Protein AF-A0A9P7Y056-F1 (afdb_monomer)

Mean predicted aligned error: 8.45 Å

Radius of gyration: 24.72 Å; Cα contacts (8 Å, |Δi|>4): 300; chains: 1; bounding box: 52×47×84 Å

Foldseek 3Di:
DDAAEAQAQDPDPDFPDWWDAQVNLVCCVVPPVVLSVLLVVQWDFQQWDWDDDVLDTPDIGGQDQDPPGPRRGITTGTPNSVCVSVQVVVVVVVPDHHHYQKDWQAKDKDKDWDFDFDDDPDPDTDTDTDIDIWMKIKIKGWPDDGPDAPPPDPFPQDDDPGDHDPPTDIDIDIDIGRDDDFPPPPNTSHCVNVVPDDDDDGDPDGDDDDDDDDDDPRDCVPRD

Structure (mmCIF, N/CA/C/O backbone):
data_AF-A0A9P7Y056-F1
#
_entry.id   AF-A0A9P7Y056-F1
#
loop_
_atom_site.group_PDB
_atom_site.id
_atom_site.type_symbol
_atom_site.label_atom_id
_atom_site.label_alt_id
_atom_site.label_comp_id
_atom_site.label_asym_id
_atom_site.label_entity_id
_atom_site.label_seq_id
_atom_site.pdbx_PDB_ins_code
_atom_site.Cartn_x
_atom_site.Cartn_y
_atom_site.Cartn_z
_atom_site.occupancy
_atom_site.B_iso_or_equiv
_atom_site.auth_seq_id
_atom_site.auth_comp_id
_atom_site.auth_asym_id
_atom_site.auth_atom_id
_atom_site.pdbx_PDB_model_num
ATOM 1 N N . MET A 1 1 ? -1.609 3.878 21.683 1.00 74.56 1 MET A N 1
ATOM 2 C CA . MET A 1 1 ? -0.560 3.262 20.836 1.00 74.56 1 MET A CA 1
ATOM 3 C C . MET A 1 1 ? -1.165 2.974 19.470 1.00 74.56 1 MET A C 1
ATOM 5 O O . MET A 1 1 ? -2.278 2.462 19.435 1.00 74.56 1 MET A O 1
ATOM 9 N N . ALA A 1 2 ? -0.498 3.349 18.377 1.00 90.12 2 ALA A N 1
ATOM 10 C CA . ALA A 1 2 ? -0.993 3.100 17.021 1.00 90.12 2 ALA A CA 1
ATOM 11 C C . ALA A 1 2 ? -0.738 1.642 16.604 1.00 90.12 2 ALA A C 1
ATOM 13 O O . ALA A 1 2 ? 0.266 1.055 17.004 1.00 90.12 2 ALA A O 1
ATOM 14 N N . ARG A 1 3 ? -1.641 1.067 15.804 1.00 93.88 3 ARG A N 1
ATOM 15 C CA . ARG A 1 3 ? -1.519 -0.288 15.247 1.00 93.88 3 ARG A CA 1
ATOM 16 C C . ARG A 1 3 ? -1.629 -0.216 13.732 1.00 93.88 3 ARG A C 1
ATOM 18 O O . ARG A 1 3 ? -2.473 0.514 13.220 1.00 93.88 3 ARG A O 1
ATOM 25 N N . ILE A 1 4 ? -0.800 -0.988 13.039 1.00 96.56 4 ILE A N 1
ATOM 26 C CA . ILE A 1 4 ? -0.847 -1.145 11.584 1.00 96.56 4 ILE A CA 1
ATOM 27 C C . ILE A 1 4 ? -1.153 -2.612 11.315 1.00 96.56 4 ILE A C 1
ATOM 29 O O . ILE A 1 4 ? -0.393 -3.475 11.748 1.00 96.56 4 ILE A O 1
ATOM 33 N N . ILE A 1 5 ? -2.256 -2.892 10.626 1.00 96.62 5 ILE A N 1
ATOM 34 C CA . ILE A 1 5 ? -2.638 -4.248 10.219 1.00 96.62 5 ILE A CA 1
ATOM 35 C C . ILE A 1 5 ? -2.477 -4.405 8.710 1.00 96.62 5 ILE A C 1
ATOM 37 O O . ILE A 1 5 ? -2.631 -3.443 7.962 1.00 96.62 5 ILE A O 1
ATOM 41 N N . GLU A 1 6 ? -2.193 -5.623 8.269 1.00 95.62 6 GLU A N 1
ATOM 42 C CA . GLU A 1 6 ? -2.126 -5.981 6.854 1.00 95.62 6 GLU A CA 1
ATOM 43 C C . GLU A 1 6 ? -2.777 -7.349 6.655 1.00 95.62 6 GLU A C 1
ATOM 45 O O . GLU A 1 6 ? -2.537 -8.282 7.426 1.00 95.62 6 GLU A O 1
ATOM 50 N N . ARG A 1 7 ? -3.596 -7.475 5.610 1.00 94.88 7 ARG A N 1
ATOM 51 C CA . ARG A 1 7 ? -4.331 -8.694 5.276 1.00 94.88 7 ARG A CA 1
ATOM 52 C C . ARG A 1 7 ? -3.388 -9.828 4.892 1.00 94.88 7 ARG A C 1
ATOM 54 O O . ARG A 1 7 ? -3.630 -10.972 5.291 1.00 94.88 7 ARG A O 1
ATOM 61 N N . ASP A 1 8 ? -2.355 -9.524 4.112 1.00 93.19 8 ASP A N 1
ATOM 62 C CA . ASP A 1 8 ? -1.427 -10.520 3.581 1.00 93.19 8 ASP A CA 1
ATOM 63 C C . ASP A 1 8 ? -0.339 -10.898 4.601 1.00 93.19 8 ASP A C 1
ATOM 65 O O . ASP A 1 8 ? 0.241 -10.054 5.290 1.00 93.19 8 ASP A O 1
ATOM 69 N N . LEU A 1 9 ? -0.037 -12.201 4.688 1.00 94.69 9 LEU A N 1
ATOM 70 C CA . LEU A 1 9 ? 0.949 -12.749 5.634 1.00 94.69 9 LEU A CA 1
ATOM 71 C C . LEU A 1 9 ? 2.384 -12.302 5.342 1.00 94.69 9 LEU A C 1
ATOM 73 O O . LEU A 1 9 ? 3.210 -12.239 6.250 1.00 94.69 9 LEU A O 1
ATOM 77 N N . THR A 1 10 ? 2.676 -11.981 4.087 1.00 92.06 10 THR A N 1
ATOM 78 C CA . THR A 1 10 ? 3.976 -11.508 3.614 1.00 92.06 10 THR A CA 1
ATOM 79 C C . THR A 1 10 ? 3.765 -10.316 2.686 1.00 92.06 10 THR A C 1
ATOM 81 O O . THR A 1 10 ? 2.677 -10.178 2.123 1.00 92.06 10 THR A O 1
ATOM 84 N N . PRO A 1 11 ? 4.775 -9.451 2.493 1.00 89.50 11 PRO A N 1
ATOM 85 C CA . PRO A 1 11 ? 4.749 -8.488 1.398 1.00 89.50 11 PRO A CA 1
ATOM 86 C C . PRO A 1 11 ? 4.421 -9.174 0.064 1.00 89.50 11 PRO A C 1
ATOM 88 O O . PRO A 1 11 ? 4.825 -10.318 -0.165 1.00 89.50 11 PRO A O 1
ATOM 91 N N . SER A 1 12 ? 3.682 -8.476 -0.799 1.00 83.62 12 SER A N 1
ATOM 92 C CA . SER A 1 12 ? 3.416 -8.946 -2.160 1.00 83.62 12 SER A CA 1
ATOM 93 C C . SER A 1 12 ? 4.739 -9.109 -2.915 1.00 83.62 12 SER A C 1
ATOM 95 O O . SER A 1 12 ? 5.534 -8.166 -2.909 1.00 83.62 12 SER A O 1
ATOM 97 N N . PRO A 1 13 ? 4.979 -10.255 -3.579 1.00 79.38 13 PRO A N 1
ATOM 98 C CA . PRO A 1 13 ? 6.116 -10.396 -4.482 1.00 79.38 13 PRO A CA 1
ATOM 99 C C . PRO A 1 13 ? 5.904 -9.601 -5.778 1.00 79.38 13 PRO A C 1
ATOM 101 O O . PRO A 1 13 ? 6.874 -9.218 -6.420 1.00 79.38 13 PRO A O 1
ATOM 104 N N . ASP A 1 14 ? 4.649 -9.325 -6.141 1.00 78.19 14 ASP A N 1
ATOM 105 C CA . ASP A 1 14 ? 4.309 -8.614 -7.367 1.00 78.19 14 ASP A CA 1
ATOM 106 C C . ASP A 1 14 ? 4.508 -7.106 -7.181 1.00 78.19 14 ASP A C 1
ATOM 108 O O . ASP A 1 14 ? 3.898 -6.495 -6.292 1.00 78.19 14 ASP A O 1
ATOM 112 N N . SER A 1 15 ? 5.322 -6.503 -8.049 1.00 73.88 15 SER A N 1
ATOM 113 C CA . SER A 1 15 ? 5.549 -5.060 -8.090 1.00 73.88 15 SER A CA 1
ATOM 114 C C . SER A 1 15 ? 4.515 -4.380 -8.988 1.00 73.88 15 SER A C 1
ATOM 116 O O . SER A 1 15 ? 4.432 -4.638 -10.188 1.00 73.88 15 SER A O 1
ATOM 118 N N . ARG A 1 16 ? 3.697 -3.494 -8.410 1.00 82.62 16 ARG A N 1
ATOM 119 C CA . ARG A 1 16 ? 2.712 -2.673 -9.146 1.00 82.62 16 ARG A CA 1
ATOM 120 C C . ARG A 1 16 ? 3.116 -1.202 -9.225 1.00 82.62 16 ARG A C 1
ATOM 122 O O . ARG A 1 16 ? 2.424 -0.406 -9.855 1.00 82.62 16 ARG A O 1
ATOM 129 N N . ALA A 1 17 ? 4.219 -0.845 -8.578 1.00 85.62 17 ALA A N 1
ATOM 130 C CA . ALA A 1 17 ? 4.783 0.492 -8.553 1.00 85.62 17 ALA A CA 1
ATOM 131 C C . ALA A 1 17 ? 6.310 0.396 -8.594 1.00 85.62 17 ALA A C 1
ATOM 133 O O . ALA A 1 17 ? 6.900 -0.453 -7.933 1.00 85.62 17 ALA A O 1
ATOM 134 N N . VAL A 1 18 ? 6.945 1.277 -9.363 1.00 90.94 18 VAL A N 1
ATOM 135 C CA . VAL A 1 18 ? 8.409 1.277 -9.517 1.00 90.94 18 VAL A CA 1
ATOM 136 C C . VAL A 1 18 ? 9.013 2.682 -9.506 1.00 90.94 18 VAL A C 1
ATOM 138 O O . VAL A 1 18 ? 10.223 2.824 -9.462 1.00 90.94 18 VAL A O 1
ATOM 141 N N . SER A 1 19 ? 8.207 3.745 -9.559 1.00 92.38 19 SER A N 1
ATOM 142 C CA . SER A 1 19 ? 8.704 5.115 -9.721 1.00 92.38 19 SER A CA 1
ATOM 143 C C . SER A 1 19 ? 8.471 5.978 -8.482 1.00 92.38 19 SER A C 1
ATOM 145 O O . SER A 1 19 ? 7.344 6.102 -8.001 1.00 92.38 19 SER A O 1
ATOM 147 N N . LEU A 1 20 ? 9.520 6.663 -8.036 1.00 94.25 20 LEU A N 1
ATOM 148 C CA . LEU A 1 20 ? 9.511 7.688 -6.998 1.00 94.25 20 LEU A CA 1
ATOM 149 C C . LEU A 1 20 ? 9.659 9.064 -7.651 1.00 94.25 20 LEU A C 1
ATOM 151 O O . LEU A 1 20 ? 10.669 9.379 -8.283 1.00 94.25 20 LEU A O 1
ATOM 155 N N . HIS A 1 21 ? 8.631 9.896 -7.507 1.00 93.38 21 HIS A N 1
ATOM 156 C CA . HIS A 1 21 ? 8.606 11.232 -8.095 1.00 93.38 21 HIS A CA 1
ATOM 157 C C . HIS A 1 21 ? 9.215 12.283 -7.167 1.00 93.38 21 HIS A C 1
ATOM 159 O O . HIS A 1 21 ? 9.266 12.109 -5.950 1.00 93.38 21 HIS A O 1
ATOM 165 N N . ALA A 1 22 ? 9.610 13.412 -7.766 1.00 93.75 22 ALA A N 1
ATOM 166 C CA . ALA A 1 22 ? 10.296 14.516 -7.103 1.00 93.75 22 ALA A CA 1
ATOM 167 C C . ALA A 1 22 ? 9.697 14.881 -5.741 1.00 93.75 22 ALA A C 1
ATOM 169 O O . ALA A 1 22 ? 10.408 14.910 -4.743 1.00 93.75 22 ALA A O 1
ATOM 170 N N . ARG A 1 23 ? 8.371 15.065 -5.672 1.00 94.62 23 ARG A N 1
ATOM 171 C CA . ARG A 1 23 ? 7.713 15.492 -4.434 1.00 94.62 23 ARG A CA 1
ATOM 172 C C . ARG A 1 23 ? 7.828 14.474 -3.297 1.00 94.62 23 ARG A C 1
ATOM 174 O O . ARG A 1 23 ? 7.965 14.870 -2.145 1.00 94.62 23 ARG A O 1
ATOM 181 N N . THR A 1 24 ? 7.800 13.180 -3.605 1.00 94.69 24 THR A N 1
ATOM 182 C CA . THR A 1 24 ? 8.018 12.120 -2.609 1.00 94.69 24 THR A CA 1
ATOM 183 C C . THR A 1 24 ? 9.440 12.186 -2.056 1.00 94.69 24 THR A C 1
ATOM 185 O O . THR A 1 24 ? 9.630 12.127 -0.845 1.00 94.69 24 THR A O 1
ATOM 188 N N . LEU A 1 25 ? 10.431 12.375 -2.931 1.00 94.88 25 LEU A N 1
ATOM 189 C CA . LEU A 1 25 ? 11.842 12.461 -2.547 1.00 94.88 25 LEU A CA 1
ATOM 190 C C . LEU A 1 25 ? 12.146 13.726 -1.731 1.00 94.88 25 LEU A C 1
ATOM 192 O O . LEU A 1 25 ? 12.891 13.660 -0.757 1.00 94.88 25 LEU A O 1
ATOM 196 N N . GLU A 1 26 ? 11.513 14.852 -2.069 1.00 94.88 26 GLU A N 1
ATOM 197 C CA . GLU A 1 26 ? 11.559 16.080 -1.266 1.00 94.88 26 GLU A CA 1
ATOM 198 C C . GLU A 1 26 ? 11.017 15.845 0.140 1.00 94.88 26 GLU A C 1
ATOM 200 O O . GLU A 1 26 ? 11.656 16.243 1.110 1.00 94.88 26 GLU A O 1
ATOM 205 N N . ILE A 1 27 ? 9.861 15.181 0.259 1.00 95.31 27 ILE A N 1
ATOM 206 C CA . ILE A 1 27 ? 9.267 14.861 1.559 1.00 95.31 27 ILE A CA 1
ATOM 207 C C . ILE A 1 27 ? 10.222 13.983 2.363 1.00 95.31 27 ILE A C 1
ATOM 209 O O . ILE A 1 27 ? 10.534 14.351 3.487 1.00 95.31 27 ILE A O 1
ATOM 213 N N . PHE A 1 28 ? 10.753 12.898 1.789 1.00 95.19 28 PHE A N 1
ATOM 214 C CA . PHE A 1 28 ? 11.715 12.042 2.492 1.00 95.19 28 PHE A CA 1
ATOM 215 C C . PHE A 1 28 ? 12.937 12.824 2.964 1.00 95.19 28 PHE A C 1
ATOM 217 O O . PHE A 1 28 ? 13.283 12.749 4.138 1.00 95.19 28 PHE A O 1
ATOM 224 N N . LYS A 1 29 ? 13.544 13.638 2.094 1.00 95.25 29 LYS A N 1
ATOM 225 C CA . LYS A 1 29 ? 14.709 14.452 2.459 1.00 95.25 29 LYS A CA 1
ATOM 226 C C . LYS A 1 29 ? 14.403 15.449 3.581 1.00 95.25 29 LYS A C 1
ATOM 228 O O . LYS A 1 29 ? 15.276 15.715 4.404 1.00 95.25 29 LYS A O 1
ATOM 233 N N . LEU A 1 30 ? 13.190 16.004 3.611 1.00 95.19 30 LEU A N 1
ATOM 234 C CA . LEU A 1 30 ? 12.757 16.960 4.632 1.00 95.19 30 LEU A CA 1
ATOM 235 C C . LEU A 1 30 ? 12.402 16.295 5.966 1.00 95.19 30 LEU A C 1
ATOM 237 O O . LEU A 1 30 ? 12.677 16.875 7.013 1.00 95.19 30 LEU A O 1
ATOM 241 N N . THR A 1 31 ? 11.764 15.124 5.943 1.00 93.75 31 THR A N 1
ATOM 242 C CA . THR A 1 31 ? 11.233 14.485 7.156 1.00 93.75 31 THR A CA 1
ATOM 243 C C . THR A 1 31 ? 12.216 13.524 7.806 1.00 93.75 31 THR A C 1
ATOM 245 O O . THR A 1 31 ? 12.207 13.397 9.026 1.00 93.75 31 THR A O 1
ATOM 248 N N . ASP A 1 32 ? 13.040 12.837 7.013 1.00 94.12 32 ASP A N 1
ATOM 249 C CA . ASP A 1 32 ? 13.966 11.818 7.501 1.00 94.12 32 ASP A CA 1
ATOM 250 C C . ASP A 1 32 ? 15.187 11.675 6.564 1.00 94.12 32 ASP A C 1
ATOM 252 O O . ASP A 1 32 ? 15.147 10.951 5.562 1.00 94.12 32 ASP A O 1
ATOM 256 N N . PRO A 1 33 ? 16.312 12.344 6.890 1.00 93.12 33 PRO A N 1
ATOM 257 C CA . PRO A 1 33 ? 17.533 12.267 6.094 1.00 93.12 33 PRO A CA 1
ATOM 258 C C . PRO A 1 33 ? 18.128 10.856 5.973 1.00 93.12 33 PRO A C 1
ATOM 260 O O . PRO A 1 33 ? 18.792 10.570 4.977 1.00 93.12 33 PRO A O 1
ATOM 263 N N . GLN A 1 34 ? 17.913 9.972 6.955 1.00 92.00 34 GLN A N 1
ATOM 264 C CA . GLN A 1 34 ? 18.452 8.608 6.917 1.00 92.00 34 GLN A CA 1
ATOM 265 C C . GLN A 1 34 ? 17.626 7.732 5.979 1.00 92.00 34 GLN A C 1
ATOM 267 O O . GLN A 1 34 ? 18.190 7.047 5.123 1.00 92.00 34 GLN A O 1
ATOM 272 N N . LEU A 1 35 ? 16.296 7.819 6.080 1.00 94.56 35 LEU A N 1
ATOM 273 C CA . LEU A 1 35 ? 15.377 7.195 5.130 1.00 94.56 35 LEU A CA 1
ATOM 274 C C . LEU A 1 35 ? 15.684 7.653 3.701 1.00 94.56 35 LEU A C 1
ATOM 276 O O . LEU A 1 35 ? 15.797 6.834 2.790 1.00 94.56 35 LEU A O 1
ATOM 280 N N . TYR A 1 36 ? 15.879 8.958 3.512 1.00 96.00 36 TYR A N 1
ATOM 281 C CA . TYR A 1 36 ? 16.245 9.529 2.222 1.00 96.00 36 TYR A CA 1
ATOM 282 C C . TYR A 1 36 ? 17.533 8.921 1.644 1.00 96.00 36 TYR A C 1
ATOM 284 O O . TYR A 1 36 ? 17.536 8.507 0.483 1.00 96.00 36 TYR A O 1
ATOM 292 N N . GLU A 1 37 ? 18.615 8.828 2.424 1.00 95.75 37 GLU A N 1
ATOM 293 C CA . GLU A 1 37 ? 19.877 8.253 1.934 1.00 95.75 37 GLU A CA 1
ATOM 294 C C . GLU A 1 37 ? 19.749 6.761 1.590 1.00 95.75 37 GLU A C 1
ATOM 296 O O . GLU A 1 37 ? 20.367 6.305 0.623 1.00 95.75 37 GLU A O 1
ATOM 301 N N . ARG A 1 38 ? 18.892 6.005 2.294 1.00 95.44 38 ARG A N 1
ATOM 302 C CA . ARG A 1 38 ? 18.560 4.625 1.902 1.00 95.44 38 ARG A CA 1
ATOM 303 C C . ARG A 1 38 ? 17.887 4.574 0.537 1.00 95.44 38 ARG A C 1
ATOM 305 O O . ARG A 1 38 ? 18.376 3.890 -0.357 1.00 95.44 38 ARG A O 1
ATOM 312 N N . PHE A 1 39 ? 16.820 5.351 0.342 1.00 96.25 39 PHE A N 1
ATOM 313 C CA . PHE A 1 39 ? 16.134 5.424 -0.950 1.00 96.25 39 PHE A CA 1
ATOM 314 C C . PHE A 1 39 ? 17.075 5.871 -2.072 1.00 96.25 39 PHE A C 1
ATOM 316 O O . PHE A 1 39 ? 17.029 5.309 -3.161 1.00 96.25 39 PHE A O 1
ATOM 323 N N . LYS A 1 40 ? 17.965 6.829 -1.809 1.00 95.38 40 LYS A N 1
ATOM 324 C CA . LYS A 1 40 ? 18.972 7.292 -2.771 1.00 95.38 40 LYS A CA 1
ATOM 325 C C . LYS A 1 40 ? 19.983 6.219 -3.157 1.00 95.38 40 LYS A C 1
ATOM 327 O O . LYS A 1 40 ? 20.402 6.183 -4.307 1.00 95.38 40 LYS A O 1
ATOM 332 N N . THR A 1 41 ? 20.375 5.377 -2.208 1.00 96.06 41 THR A N 1
ATOM 333 C CA . THR A 1 41 ? 21.350 4.303 -2.433 1.00 96.06 41 THR A CA 1
ATOM 334 C C . THR A 1 41 ? 20.728 3.112 -3.156 1.00 96.06 41 THR A C 1
ATOM 336 O O . THR A 1 41 ? 21.375 2.508 -4.005 1.00 96.06 41 THR A O 1
ATOM 339 N N . GLU A 1 42 ? 19.484 2.766 -2.818 1.00 95.75 42 GLU A N 1
ATOM 340 C CA . GLU A 1 42 ? 18.808 1.577 -3.350 1.00 95.75 42 GLU A CA 1
ATOM 341 C C . GLU A 1 42 ? 18.087 1.843 -4.685 1.00 95.75 42 GLU A C 1
ATOM 343 O O . GLU A 1 42 ? 17.813 0.904 -5.431 1.00 95.75 42 GLU A O 1
ATOM 348 N N . SER A 1 43 ? 17.789 3.106 -5.014 1.00 96.44 43 SER A N 1
ATOM 349 C CA . SER A 1 43 ? 17.135 3.463 -6.279 1.00 96.44 43 SER A CA 1
ATOM 350 C C . SER A 1 43 ? 18.118 3.613 -7.440 1.00 96.44 43 SER A C 1
ATOM 352 O O . SER A 1 43 ? 19.285 3.960 -7.268 1.00 96.44 43 SER A O 1
ATOM 354 N N . TRP A 1 44 ? 17.606 3.458 -8.656 1.00 93.38 44 TRP A N 1
ATOM 355 C CA . TRP A 1 44 ? 18.319 3.717 -9.906 1.00 93.38 44 TRP A CA 1
ATOM 356 C C . TRP A 1 44 ? 17.562 4.733 -10.770 1.00 93.38 44 TRP A C 1
ATOM 358 O O . TRP A 1 44 ? 16.479 5.191 -10.418 1.00 93.38 44 TRP A O 1
ATOM 368 N N . ILE A 1 45 ? 18.133 5.147 -11.899 1.00 91.06 45 ILE A N 1
ATOM 369 C CA . ILE A 1 45 ? 17.478 6.053 -12.852 1.00 91.06 45 ILE A CA 1
ATOM 370 C C . ILE A 1 45 ? 17.442 5.368 -14.211 1.00 91.06 45 ILE A C 1
ATOM 372 O O . ILE A 1 45 ? 18.475 4.909 -14.688 1.00 91.06 45 ILE A O 1
ATOM 376 N N . SER A 1 46 ? 16.271 5.338 -14.852 1.00 86.62 46 SER A N 1
ATOM 377 C CA . SER A 1 46 ? 16.163 4.851 -16.231 1.00 86.62 46 SER A CA 1
ATOM 378 C C . SER A 1 46 ? 16.695 5.911 -17.201 1.00 86.62 46 SER A C 1
ATOM 380 O O . SER A 1 46 ? 16.123 7.004 -17.253 1.00 86.62 46 SER A O 1
ATOM 382 N N . PRO A 1 47 ? 17.751 5.638 -17.990 1.00 83.75 47 PRO A N 1
ATOM 383 C CA . PRO A 1 47 ? 18.342 6.633 -18.890 1.0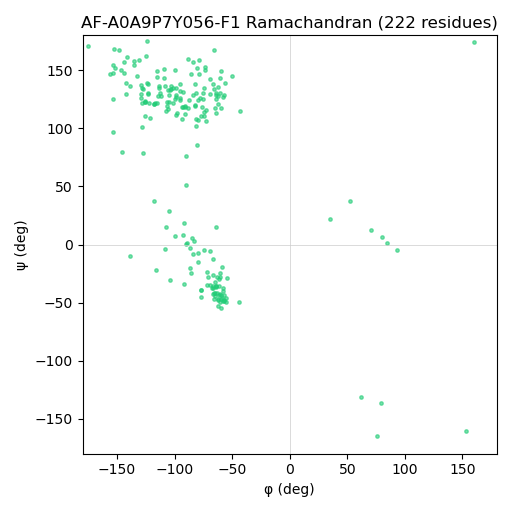0 83.75 47 PRO A CA 1
ATOM 384 C C . PRO A 1 47 ? 17.440 6.950 -20.091 1.00 83.75 47 PRO A C 1
ATOM 386 O O . PRO A 1 47 ? 17.481 8.051 -20.647 1.00 83.75 47 PRO A O 1
ATOM 389 N N . SER A 1 48 ? 16.606 5.993 -20.497 1.00 86.62 48 SER A N 1
ATOM 390 C CA . SER A 1 48 ? 15.619 6.145 -21.563 1.00 86.62 48 SER A CA 1
ATOM 391 C C . SER A 1 48 ? 14.431 5.199 -21.357 1.00 86.62 48 SER A C 1
ATOM 393 O O . SER A 1 48 ? 14.464 4.309 -20.508 1.00 86.62 48 SER A O 1
ATOM 395 N N . MET A 1 49 ? 13.365 5.422 -22.121 1.00 87.06 49 MET A N 1
ATOM 396 C CA . MET A 1 49 ? 12.226 4.527 -22.288 1.00 87.06 49 MET A CA 1
ATOM 397 C C . MET A 1 49 ? 12.008 4.317 -23.785 1.00 87.06 49 MET A C 1
ATOM 399 O O . MET A 1 49 ? 11.823 5.280 -24.530 1.00 87.06 49 MET A O 1
ATOM 403 N N . GLN A 1 50 ? 12.053 3.065 -24.228 1.00 88.06 50 GLN A N 1
ATOM 404 C CA . GLN A 1 50 ? 11.950 2.700 -25.638 1.00 88.06 50 GLN A CA 1
ATOM 405 C C . GLN A 1 50 ? 10.603 2.036 -25.923 1.00 88.06 50 GLN A C 1
ATOM 407 O O . GLN A 1 50 ? 10.151 1.182 -25.165 1.00 88.06 50 GLN A O 1
ATOM 412 N N . PHE A 1 51 ? 9.974 2.418 -27.033 1.00 89.12 51 PHE A N 1
ATOM 413 C CA . PHE A 1 51 ? 8.679 1.900 -27.466 1.00 89.12 51 PHE A CA 1
ATOM 414 C C . PHE A 1 51 ? 8.826 1.180 -28.796 1.00 89.12 51 PHE A C 1
ATOM 416 O O . PHE A 1 51 ? 9.223 1.775 -29.805 1.00 89.12 51 PHE A O 1
ATOM 423 N N . TYR A 1 52 ? 8.448 -0.091 -28.806 1.00 87.50 52 TYR A N 1
ATOM 424 C CA . TYR A 1 52 ? 8.493 -0.948 -29.981 1.00 87.50 52 TYR A CA 1
ATOM 425 C C . TYR A 1 52 ? 7.082 -1.254 -30.484 1.00 87.50 52 TYR A C 1
ATOM 427 O O . TYR A 1 52 ? 6.156 -1.444 -29.697 1.00 87.50 52 TYR A O 1
ATOM 435 N N . TYR A 1 53 ? 6.930 -1.321 -31.806 1.00 88.62 53 TYR A N 1
ATOM 436 C CA . TYR A 1 53 ? 5.751 -1.884 -32.462 1.00 88.62 53 TYR A CA 1
ATOM 437 C C . TYR A 1 53 ? 6.213 -3.040 -33.351 1.00 88.62 53 TYR A C 1
ATOM 439 O O . TYR A 1 53 ? 6.908 -2.830 -34.350 1.00 88.62 53 TYR A O 1
ATOM 447 N N . GLY A 1 54 ? 5.895 -4.272 -32.942 1.00 86.19 54 GLY A N 1
ATOM 448 C CA . GLY A 1 54 ? 6.601 -5.455 -33.439 1.00 86.19 54 GLY A CA 1
ATOM 449 C C . GLY A 1 54 ? 8.084 -5.389 -33.056 1.00 86.19 54 GLY A C 1
ATOM 450 O O . GLY A 1 54 ? 8.411 -5.069 -31.918 1.00 86.19 54 GLY A O 1
ATOM 451 N N . SER A 1 55 ? 8.983 -5.626 -34.012 1.00 83.31 55 SER A N 1
ATOM 452 C CA . SER A 1 55 ? 10.441 -5.531 -33.823 1.00 83.31 55 SER A CA 1
ATOM 453 C C . SER A 1 55 ? 11.028 -4.141 -34.113 1.00 83.31 55 SER A C 1
ATOM 455 O O . SER A 1 55 ? 12.238 -3.937 -34.021 1.00 83.31 55 SER A O 1
ATOM 457 N N . LYS A 1 56 ? 10.197 -3.157 -34.485 1.00 85.19 56 LYS A N 1
ATOM 458 C CA . LYS A 1 56 ? 10.658 -1.818 -34.873 1.00 85.19 56 LYS A CA 1
ATOM 459 C C . LYS A 1 56 ? 10.614 -0.852 -33.690 1.00 85.19 56 LYS A C 1
ATOM 461 O O . LYS A 1 56 ? 9.544 -0.632 -33.124 1.00 85.19 56 LYS A O 1
ATOM 466 N N . LEU A 1 57 ? 11.741 -0.201 -33.389 1.00 88.75 57 LEU A N 1
ATOM 467 C CA . LEU A 1 57 ? 11.782 0.948 -32.479 1.00 88.75 57 LEU A CA 1
ATOM 468 C C . LEU A 1 57 ? 10.989 2.110 -33.096 1.00 88.75 57 LEU A C 1
ATOM 470 O O . LEU A 1 57 ? 11.316 2.601 -34.179 1.00 88.75 57 LEU A O 1
ATOM 474 N N . THR A 1 58 ? 9.927 2.528 -32.416 1.00 92.88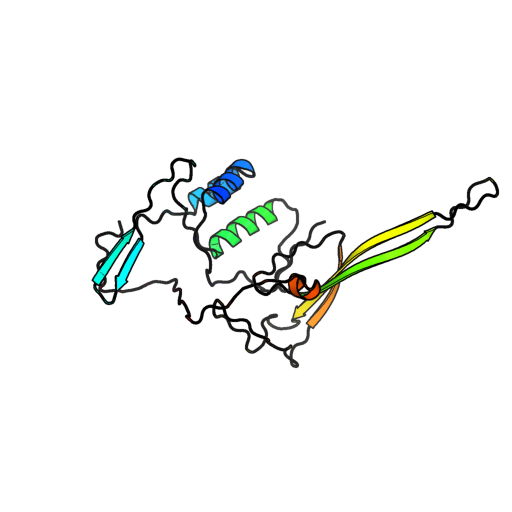 58 THR A N 1
ATOM 475 C CA . THR A 1 58 ? 9.020 3.594 -32.877 1.00 92.88 58 THR A CA 1
ATOM 476 C C . THR A 1 58 ? 9.238 4.914 -32.158 1.00 92.88 58 THR A C 1
ATOM 478 O O . TH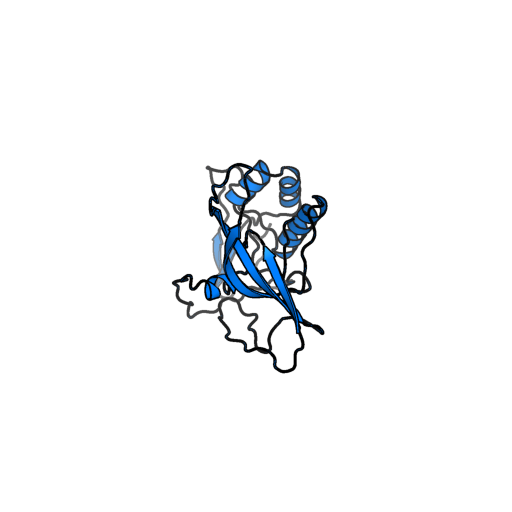R A 1 58 ? 9.056 5.967 -32.765 1.00 92.88 58 THR A O 1
ATOM 481 N N . ALA A 1 59 ? 9.662 4.871 -30.895 1.00 90.94 59 ALA A N 1
ATOM 482 C CA . ALA A 1 59 ? 10.017 6.055 -30.131 1.00 90.94 59 ALA A CA 1
ATOM 483 C C . ALA A 1 59 ? 11.042 5.719 -29.044 1.00 90.94 59 ALA A C 1
ATOM 485 O O . ALA A 1 59 ? 11.012 4.640 -28.456 1.00 90.94 59 ALA A O 1
ATOM 486 N N . GLU A 1 60 ? 11.906 6.683 -28.745 1.00 90.31 60 GLU A N 1
ATOM 487 C CA . GLU A 1 60 ? 12.772 6.681 -27.571 1.00 90.31 60 GLU A CA 1
ATOM 488 C C . GLU A 1 60 ? 12.539 7.989 -26.814 1.00 90.31 60 GLU A C 1
ATOM 490 O O . GLU A 1 60 ? 12.692 9.083 -27.362 1.00 90.31 60 GLU A O 1
ATOM 495 N N . ILE A 1 61 ? 12.148 7.877 -25.549 1.00 88.62 61 ILE A N 1
ATOM 496 C CA . ILE A 1 61 ? 11.948 9.008 -24.652 1.00 88.62 61 ILE A CA 1
ATOM 497 C C . ILE A 1 61 ? 13.101 9.024 -23.659 1.00 88.62 61 ILE A C 1
ATOM 499 O O . ILE A 1 61 ? 13.272 8.092 -22.879 1.00 88.62 61 ILE A O 1
ATOM 503 N N . ARG A 1 62 ? 13.877 10.107 -23.653 1.00 88.00 62 ARG A N 1
ATOM 504 C CA . ARG A 1 62 ? 14.899 10.352 -22.629 1.00 88.00 62 ARG A CA 1
ATOM 505 C C . ARG A 1 62 ? 14.348 11.307 -21.575 1.00 88.00 62 ARG A C 1
ATOM 507 O O . ARG A 1 62 ? 13.843 12.371 -21.961 1.00 88.00 62 ARG A O 1
ATOM 514 N N . PRO A 1 63 ? 14.431 10.978 -20.273 1.00 83.81 63 PRO A N 1
ATOM 515 C CA . PRO A 1 63 ? 13.993 11.887 -19.229 1.00 83.81 63 PRO A CA 1
ATOM 516 C C . PRO A 1 63 ? 14.747 13.211 -19.333 1.00 83.81 63 PRO A C 1
ATOM 518 O O . PRO A 1 63 ? 15.977 13.252 -19.361 1.00 83.81 63 PRO A O 1
ATOM 521 N N . ARG A 1 64 ? 14.006 14.317 -19.391 1.00 84.56 64 ARG A N 1
ATOM 522 C CA . ARG A 1 64 ? 14.587 15.652 -19.246 1.00 84.56 64 ARG A CA 1
ATOM 523 C C . ARG A 1 64 ? 14.502 16.047 -17.787 1.00 84.56 64 ARG A C 1
ATOM 525 O O . ARG A 1 64 ? 13.430 15.957 -17.195 1.00 84.56 64 ARG A O 1
ATOM 532 N N . LYS A 1 65 ? 15.614 16.527 -17.235 1.00 85.25 65 LYS A N 1
ATOM 533 C CA . LYS A 1 65 ? 15.651 17.033 -15.865 1.00 85.25 65 LYS A CA 1
ATOM 534 C C . LYS A 1 65 ? 14.673 18.205 -15.723 1.00 85.25 65 LYS A C 1
ATOM 536 O O . LYS A 1 65 ? 14.850 19.234 -16.380 1.00 85.25 65 LYS A O 1
ATOM 541 N N . ALA A 1 66 ? 13.654 18.051 -14.879 1.00 84.88 66 ALA A N 1
ATOM 542 C CA . ALA A 1 66 ? 12.789 19.158 -14.487 1.00 84.88 66 ALA A CA 1
ATOM 543 C C . ALA A 1 66 ? 13.619 20.246 -13.787 1.00 84.88 66 ALA A C 1
ATOM 545 O O . ALA A 1 66 ? 14.577 19.943 -13.074 1.00 84.88 66 ALA A O 1
ATOM 546 N N . LYS A 1 67 ? 13.279 21.517 -14.020 1.00 89.19 67 LYS A N 1
ATOM 547 C CA . LYS A 1 67 ? 14.045 22.658 -13.491 1.00 89.19 67 LYS A CA 1
ATOM 548 C C . LYS A 1 67 ? 13.633 23.054 -12.075 1.00 89.19 67 LYS A C 1
ATOM 550 O O . LYS A 1 67 ? 14.448 23.614 -11.353 1.00 89.19 67 LYS A O 1
ATOM 555 N N . ASP A 1 68 ? 12.403 22.732 -11.692 1.00 88.88 68 ASP A N 1
ATOM 556 C CA . ASP A 1 68 ? 11.773 23.249 -10.472 1.00 88.88 68 ASP A CA 1
ATOM 557 C C . ASP A 1 68 ? 12.033 22.375 -9.234 1.00 88.88 68 ASP A C 1
ATOM 559 O O . ASP A 1 68 ? 11.540 22.674 -8.152 1.00 88.88 68 ASP A O 1
ATOM 563 N N . SER A 1 69 ? 12.806 21.293 -9.376 1.00 91.06 69 SER A N 1
ATOM 564 C CA . SER A 1 69 ? 13.191 20.408 -8.274 1.00 91.06 69 SER A CA 1
ATOM 565 C C . SER A 1 69 ? 14.612 19.883 -8.464 1.00 91.06 69 SER A C 1
ATOM 567 O O . SER A 1 69 ? 15.062 19.632 -9.587 1.00 91.06 69 SER A O 1
ATOM 569 N N . GLU A 1 70 ? 15.322 19.662 -7.357 1.00 90.25 70 GLU A N 1
ATOM 570 C CA . GLU A 1 70 ? 16.604 18.951 -7.382 1.00 90.25 70 GLU A CA 1
ATOM 571 C C . GLU A 1 70 ? 16.438 17.499 -7.867 1.00 90.25 70 GLU A C 1
ATOM 573 O O . GLU A 1 70 ? 17.327 16.961 -8.534 1.00 90.25 70 GLU A O 1
ATOM 578 N N . PHE A 1 71 ? 15.253 16.916 -7.650 1.00 90.50 71 PHE A N 1
ATOM 579 C CA . PHE A 1 71 ? 14.850 15.580 -8.087 1.00 90.50 71 PHE A CA 1
ATOM 580 C C . PHE A 1 71 ? 14.200 15.615 -9.471 1.00 90.50 71 PHE A C 1
ATOM 582 O O . PHE A 1 71 ? 13.102 15.109 -9.698 1.00 90.50 71 PHE A O 1
ATOM 589 N N . GLY A 1 72 ? 14.880 16.253 -10.422 1.00 87.81 72 GLY A N 1
ATOM 590 C CA . GLY A 1 72 ? 14.318 16.511 -11.746 1.00 87.81 72 GLY A CA 1
ATOM 591 C C . GLY A 1 72 ? 14.115 15.271 -12.627 1.00 87.81 72 GLY A C 1
ATOM 592 O O . GLY A 1 72 ? 13.576 15.409 -13.722 1.00 87.81 72 GLY A O 1
ATOM 593 N N . ILE A 1 73 ? 14.548 14.085 -12.189 1.00 90.81 73 ILE A N 1
ATOM 594 C CA . ILE A 1 73 ? 14.314 12.804 -12.864 1.00 90.81 73 ILE A CA 1
ATOM 595 C C . ILE A 1 73 ? 13.748 11.827 -11.824 1.00 90.81 73 ILE A C 1
ATOM 597 O O . ILE A 1 73 ? 14.347 11.716 -10.751 1.00 90.81 73 ILE A O 1
ATOM 601 N N . PRO A 1 74 ? 12.627 11.134 -12.108 1.00 91.94 74 PRO A N 1
ATOM 602 C CA . PRO A 1 74 ? 12.096 10.117 -11.211 1.00 91.94 74 PRO A CA 1
ATOM 603 C C . PRO A 1 74 ? 13.132 9.036 -10.916 1.00 91.94 74 PRO A C 1
ATOM 605 O O . PRO A 1 74 ? 13.851 8.591 -11.813 1.00 91.94 74 PRO A O 1
ATOM 608 N N . TRP A 1 75 ? 13.187 8.614 -9.661 1.00 94.75 75 TRP A N 1
ATOM 609 C CA . TRP A 1 75 ? 13.976 7.458 -9.263 1.00 94.75 75 TRP A CA 1
ATOM 610 C C . TRP A 1 75 ? 13.153 6.194 -9.452 1.00 94.75 75 TRP A C 1
ATOM 612 O O . TRP A 1 75 ? 11.932 6.206 -9.306 1.00 94.75 75 TRP A O 1
ATOM 622 N N . MET A 1 76 ? 13.830 5.113 -9.793 1.00 93.69 76 MET A N 1
ATOM 623 C CA . MET A 1 76 ? 13.254 3.803 -10.008 1.00 93.69 76 MET A CA 1
ATOM 624 C C . MET A 1 76 ? 13.632 2.916 -8.826 1.00 93.69 76 MET A C 1
ATOM 626 O O . MET A 1 76 ? 14.811 2.755 -8.515 1.00 93.69 76 MET A O 1
ATOM 630 N N . LEU A 1 77 ? 12.629 2.370 -8.156 1.00 93.75 77 LEU A N 1
ATOM 631 C CA . LEU A 1 77 ? 12.766 1.432 -7.057 1.00 93.75 77 LEU A CA 1
ATOM 632 C C . LEU A 1 77 ? 11.515 0.565 -7.001 1.00 93.75 77 LEU A C 1
ATOM 634 O O . LEU A 1 77 ? 10.399 1.075 -6.904 1.00 93.75 77 LEU A O 1
ATOM 638 N N . GLU A 1 78 ? 11.701 -0.747 -7.040 1.00 91.00 78 GLU A N 1
ATOM 639 C CA . GLU A 1 78 ? 10.598 -1.700 -6.975 1.00 91.00 78 GLU A CA 1
ATOM 640 C C . GLU A 1 78 ? 9.785 -1.554 -5.684 1.00 91.00 78 GLU A C 1
ATOM 642 O O . GLU A 1 78 ? 10.298 -1.215 -4.607 1.00 91.00 78 GLU A O 1
ATOM 647 N N . GLN A 1 79 ? 8.490 -1.857 -5.783 1.00 89.75 79 GLN A N 1
ATOM 648 C CA . GLN A 1 79 ? 7.574 -1.773 -4.653 1.00 89.75 79 GLN A CA 1
ATOM 649 C C . GLN A 1 79 ? 8.026 -2.646 -3.477 1.00 89.75 79 GLN A C 1
ATOM 651 O O . GLN A 1 79 ? 7.890 -2.224 -2.331 1.00 89.75 79 GLN A O 1
ATOM 656 N N . ASN A 1 80 ? 8.580 -3.835 -3.734 1.00 90.56 80 ASN A N 1
ATOM 657 C CA . ASN A 1 80 ? 9.041 -4.733 -2.674 1.00 90.56 80 ASN A CA 1
ATOM 658 C C . ASN A 1 80 ? 10.167 -4.088 -1.847 1.00 90.56 80 ASN A C 1
ATOM 660 O O . ASN A 1 80 ? 10.067 -4.000 -0.622 1.00 90.56 80 ASN A O 1
ATOM 664 N N . SER A 1 81 ? 11.174 -3.518 -2.514 1.00 92.44 81 SER A N 1
ATOM 665 C CA . SER A 1 81 ? 12.250 -2.766 -1.859 1.00 92.44 81 SER A CA 1
ATOM 666 C C . SER A 1 81 ? 11.714 -1.552 -1.098 1.00 92.44 81 SER A C 1
ATOM 668 O O . SER A 1 81 ? 12.078 -1.337 0.055 1.00 92.44 81 SER A O 1
ATOM 670 N N . THR A 1 82 ? 10.767 -0.813 -1.683 1.00 94.00 82 THR A N 1
ATOM 671 C CA . THR A 1 82 ? 10.101 0.316 -1.009 1.00 94.00 82 THR A CA 1
ATOM 672 C C . THR A 1 82 ? 9.409 -0.121 0.289 1.00 94.00 82 THR A C 1
ATOM 674 O O . THR A 1 82 ? 9.608 0.490 1.340 1.00 94.00 82 THR A O 1
ATOM 677 N N . VAL A 1 83 ? 8.615 -1.198 0.243 1.00 94.19 83 VAL A N 1
ATOM 678 C CA . VAL A 1 83 ? 7.909 -1.747 1.413 1.00 94.19 83 VAL A CA 1
ATOM 679 C C . VAL A 1 83 ? 8.900 -2.228 2.466 1.00 94.19 83 VAL A C 1
ATOM 681 O O . VAL A 1 83 ? 8.693 -1.970 3.652 1.00 94.19 83 VAL A O 1
ATOM 684 N N . LYS A 1 84 ? 9.981 -2.893 2.051 1.00 93.81 84 LYS A N 1
ATOM 685 C CA . LYS A 1 84 ? 11.039 -3.358 2.947 1.00 93.81 84 LYS A CA 1
ATOM 686 C C . LYS A 1 84 ? 11.687 -2.195 3.698 1.00 93.81 84 LYS A C 1
ATOM 688 O O . LYS A 1 84 ? 11.682 -2.212 4.925 1.00 93.81 84 LYS A O 1
ATOM 693 N N . ILE A 1 85 ? 12.178 -1.178 2.982 1.00 95.25 85 ILE A N 1
ATOM 694 C CA . ILE A 1 85 ? 12.838 -0.006 3.581 1.00 95.25 85 ILE A CA 1
ATOM 695 C C . ILE A 1 85 ? 11.913 0.662 4.604 1.00 95.25 85 ILE A C 1
ATOM 697 O O . ILE A 1 85 ? 12.315 0.887 5.744 1.00 95.25 85 ILE A O 1
ATOM 701 N N . LEU A 1 86 ? 10.659 0.934 4.223 1.00 94.69 86 LEU A N 1
ATOM 702 C CA . LEU A 1 86 ? 9.696 1.610 5.097 1.00 94.69 86 LEU A CA 1
ATOM 703 C C . LEU A 1 86 ? 9.303 0.764 6.313 1.00 94.69 86 LEU A C 1
ATOM 705 O O . LEU A 1 86 ? 9.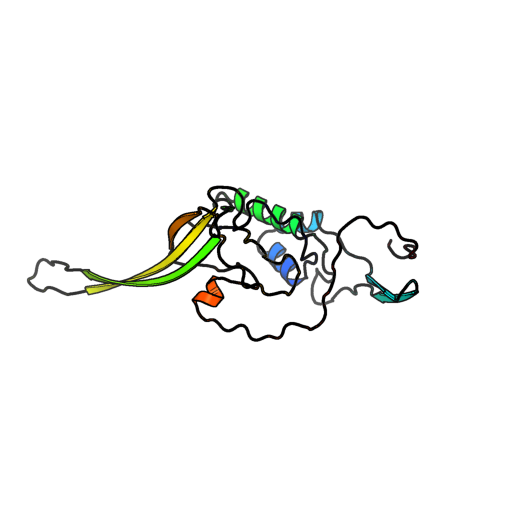137 1.310 7.401 1.00 94.69 86 LEU A O 1
ATOM 709 N N . THR A 1 87 ? 9.164 -0.555 6.147 1.00 94.50 87 THR A N 1
ATOM 710 C CA . THR A 1 87 ? 8.854 -1.464 7.262 1.00 94.50 87 THR A CA 1
ATOM 711 C C . THR A 1 87 ? 10.009 -1.500 8.257 1.00 94.50 87 THR A C 1
ATOM 713 O O . THR A 1 87 ? 9.784 -1.355 9.454 1.00 94.50 87 THR A O 1
ATOM 716 N N . GLU A 1 88 ? 11.243 -1.637 7.770 1.00 94.00 88 GLU A N 1
ATOM 717 C CA . GLU A 1 88 ? 12.434 -1.646 8.620 1.00 94.00 88 GLU A CA 1
ATOM 718 C C . GLU A 1 88 ? 12.601 -0.323 9.375 1.00 94.00 88 GLU A C 1
ATOM 720 O O . GLU A 1 88 ? 12.882 -0.350 10.569 1.00 94.00 88 GLU A O 1
ATOM 725 N N . GLU A 1 89 ? 12.406 0.830 8.722 1.00 92.56 89 GLU A N 1
ATOM 726 C CA . GLU A 1 89 ? 12.467 2.118 9.425 1.00 92.56 89 GLU A CA 1
ATOM 727 C C . GLU A 1 89 ? 11.339 2.274 10.450 1.00 92.56 89 GLU A C 1
ATOM 729 O O . GLU A 1 89 ? 11.599 2.689 11.577 1.00 92.56 89 GLU A O 1
ATOM 734 N N . TYR A 1 90 ? 10.107 1.874 10.124 1.00 92.19 90 TYR A N 1
ATOM 735 C CA . TYR A 1 90 ? 9.003 1.898 11.086 1.00 92.19 90 TYR A CA 1
ATOM 736 C C . TYR A 1 90 ? 9.296 1.046 12.331 1.00 92.19 90 TYR A C 1
ATOM 738 O O . TYR A 1 90 ? 9.094 1.503 13.458 1.00 92.19 90 TYR A O 1
ATOM 746 N N . GLU A 1 91 ? 9.799 -0.176 12.145 1.00 92.25 91 GLU A N 1
ATOM 747 C CA . GLU A 1 91 ? 10.109 -1.085 13.252 1.00 92.25 91 GLU A CA 1
ATOM 748 C C . GLU A 1 91 ? 11.302 -0.595 14.087 1.00 92.25 91 GLU A C 1
ATOM 750 O O . GLU A 1 91 ? 11.281 -0.711 15.316 1.00 92.25 91 GLU A O 1
ATOM 755 N N . LYS A 1 92 ? 12.308 0.038 13.462 1.00 91.75 92 LYS A N 1
ATOM 756 C CA . LYS A 1 92 ? 13.445 0.660 14.167 1.00 91.75 92 LYS A CA 1
ATOM 757 C C . LYS A 1 92 ? 13.032 1.786 15.112 1.00 91.75 92 LYS A C 1
ATOM 759 O O . LYS A 1 92 ? 13.698 1.981 16.126 1.00 91.75 92 LYS A O 1
ATOM 764 N N . LEU A 1 93 ? 11.937 2.500 14.829 1.00 89.88 93 LEU A N 1
ATOM 765 C CA . LEU A 1 93 ? 11.407 3.529 15.734 1.00 89.88 93 LEU A CA 1
ATOM 766 C C . LEU A 1 93 ? 10.875 2.945 17.056 1.00 89.88 93 LEU A C 1
ATOM 768 O O . LEU A 1 93 ? 10.588 3.700 17.983 1.00 89.88 93 LEU A O 1
ATOM 772 N N . GLY A 1 94 ? 10.702 1.621 17.155 1.00 90.06 94 GLY A N 1
ATOM 773 C CA . GLY A 1 94 ? 10.216 0.953 18.366 1.00 90.06 94 GLY A CA 1
ATOM 774 C C . GLY A 1 94 ? 8.736 1.212 18.673 1.00 90.06 94 GLY A C 1
ATOM 775 O O . GLY A 1 94 ? 8.270 0.897 19.765 1.00 90.06 94 GLY A O 1
ATOM 776 N N . LEU A 1 95 ? 7.983 1.779 17.721 1.00 87.50 95 LEU A N 1
ATOM 777 C CA . LEU A 1 95 ? 6.562 2.117 17.882 1.00 87.50 95 LEU A CA 1
ATOM 778 C C . LEU A 1 95 ? 5.627 0.913 17.720 1.00 87.50 95 LEU A C 1
ATOM 780 O O . LEU A 1 95 ? 4.453 0.998 18.080 1.00 87.50 95 LEU A O 1
ATOM 784 N N . GLY A 1 96 ? 6.121 -0.192 17.164 1.00 90.69 96 GLY A N 1
ATOM 785 C CA . GLY A 1 96 ? 5.341 -1.390 16.891 1.00 90.69 96 GLY A CA 1
ATOM 786 C C . GLY A 1 96 ? 5.908 -2.188 15.722 1.00 90.69 96 GLY A C 1
ATOM 787 O O . GLY A 1 96 ? 7.068 -2.039 15.354 1.00 90.69 96 GLY A O 1
ATOM 788 N N . ARG A 1 97 ? 5.062 -3.048 15.155 1.00 94.38 97 ARG A N 1
ATOM 789 C CA . ARG A 1 97 ? 5.332 -3.844 13.951 1.00 94.38 97 ARG A CA 1
ATOM 790 C C . ARG A 1 97 ? 4.076 -3.914 13.097 1.00 94.38 97 ARG A C 1
ATOM 792 O O . ARG A 1 97 ? 2.976 -3.711 13.613 1.00 94.38 97 ARG A O 1
ATOM 799 N N . VAL A 1 98 ? 4.228 -4.252 11.823 1.00 95.44 98 VAL A N 1
ATOM 800 C CA . VAL A 1 98 ? 3.069 -4.503 10.957 1.00 95.44 98 VAL A CA 1
ATOM 801 C C . VAL A 1 98 ? 2.426 -5.835 11.352 1.00 95.44 98 VAL A C 1
ATOM 803 O O . VAL A 1 98 ? 3.028 -6.903 11.241 1.00 95.44 98 VAL A O 1
ATOM 806 N N . GLU A 1 99 ? 1.185 -5.787 11.827 1.00 95.88 99 GLU A N 1
ATOM 807 C CA . GLU A 1 99 ? 0.401 -6.953 12.225 1.00 95.88 99 GLU A CA 1
ATOM 808 C C . GLU A 1 99 ? -0.227 -7.628 10.998 1.00 95.88 99 GLU A C 1
ATOM 810 O O . GLU A 1 99 ? -1.368 -7.366 10.615 1.00 95.88 99 GLU A O 1
ATOM 815 N N . ARG A 1 100 ? 0.549 -8.512 10.371 1.00 95.69 100 ARG A N 1
ATOM 816 C CA . ARG A 1 100 ? 0.149 -9.253 9.170 1.00 95.69 100 ARG A CA 1
ATOM 817 C C . ARG A 1 100 ? -0.866 -10.366 9.451 1.00 95.69 100 ARG A C 1
ATOM 819 O O . ARG A 1 100 ? -0.889 -10.959 10.532 1.00 95.69 100 ARG A O 1
ATOM 826 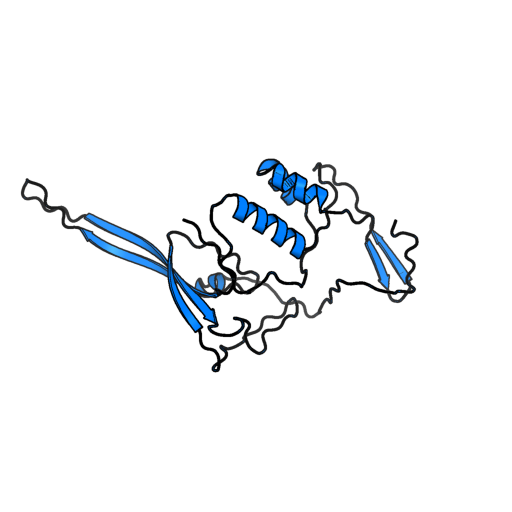N N . GLY A 1 101 ? -1.675 -10.679 8.442 1.00 96.62 101 GLY A N 1
ATOM 827 C CA . GLY A 1 101 ? -2.752 -11.667 8.500 1.00 96.62 101 GLY A CA 1
ATOM 828 C C . GLY A 1 101 ? -4.078 -11.142 9.054 1.00 96.62 101 GLY A C 1
ATOM 829 O O . GLY A 1 101 ? -5.018 -11.925 9.150 1.00 96.62 101 GLY A O 1
ATOM 830 N N . TRP A 1 102 ? -4.187 -9.863 9.411 1.00 97.12 102 TRP A N 1
ATOM 831 C CA . TRP A 1 102 ? -5.436 -9.266 9.888 1.00 97.12 102 TRP A CA 1
ATOM 832 C C . TRP A 1 102 ? -6.106 -8.462 8.774 1.00 97.12 102 TRP A C 1
ATOM 834 O O . TRP A 1 102 ? -5.533 -7.519 8.241 1.00 97.12 102 TRP A O 1
ATOM 844 N N . GLU A 1 103 ? -7.339 -8.825 8.437 1.00 95.56 103 GLU A N 1
ATOM 845 C CA . GLU A 1 103 ? -8.185 -8.135 7.463 1.00 95.56 103 GLU A CA 1
ATOM 846 C C . GLU A 1 103 ? -9.263 -7.326 8.191 1.00 95.56 103 GLU A C 1
ATOM 848 O O . GLU A 1 103 ? -9.988 -7.874 9.021 1.00 95.56 103 GLU A O 1
ATOM 853 N N . LEU A 1 104 ? -9.409 -6.042 7.859 1.00 95.38 104 LEU A N 1
ATOM 854 C CA . LEU A 1 104 ? -10.565 -5.242 8.271 1.00 95.38 104 LEU A CA 1
ATOM 855 C C . LEU A 1 104 ? -11.783 -5.630 7.428 1.00 95.38 104 LEU A C 1
ATOM 857 O O . LEU A 1 104 ? -11.737 -5.550 6.199 1.00 95.38 104 LEU A O 1
ATOM 861 N N . VAL A 1 105 ? -12.880 -6.008 8.088 1.00 93.56 105 VAL A N 1
ATOM 862 C CA . VAL A 1 105 ? -14.133 -6.419 7.422 1.00 93.56 105 VAL A CA 1
ATOM 863 C C . VAL A 1 105 ? -15.320 -5.509 7.715 1.00 93.56 105 VAL A C 1
ATOM 865 O O . VAL A 1 105 ? -16.272 -5.456 6.928 1.00 93.56 105 VAL A O 1
ATOM 868 N N . ASP A 1 106 ? -15.262 -4.767 8.820 1.00 94.81 106 ASP A N 1
ATOM 869 C CA . ASP A 1 106 ? -16.289 -3.797 9.175 1.00 94.81 106 ASP A CA 1
ATOM 870 C C . ASP A 1 106 ? -15.737 -2.675 10.057 1.00 94.81 106 ASP A C 1
ATOM 872 O O . ASP A 1 106 ? -14.745 -2.855 10.770 1.00 94.81 106 ASP A O 1
ATOM 876 N N . THR A 1 107 ? -16.381 -1.512 10.006 1.00 95.75 107 THR A N 1
ATOM 877 C CA . THR A 1 107 ? -16.058 -0.384 10.881 1.00 95.75 107 THR A CA 1
ATOM 878 C C . THR A 1 107 ? -17.242 0.560 11.046 1.00 95.75 107 THR A C 1
ATOM 880 O O . THR A 1 107 ? -18.024 0.760 10.116 1.00 95.75 107 THR A O 1
ATOM 883 N N . ARG A 1 108 ? -17.359 1.160 12.232 1.00 94.81 108 ARG A N 1
ATOM 884 C CA . ARG A 1 108 ? -18.381 2.158 12.559 1.00 94.81 108 ARG A CA 1
ATOM 885 C C . ARG A 1 108 ? -17.894 3.129 13.627 1.00 94.81 108 ARG A C 1
ATOM 887 O O . ARG A 1 108 ? -17.096 2.765 14.489 1.00 94.81 108 ARG A O 1
ATOM 894 N N . VAL A 1 109 ? -18.424 4.347 13.598 1.00 95.50 109 VAL A N 1
ATOM 895 C CA . VAL A 1 109 ? -18.299 5.290 14.714 1.00 95.50 109 VAL A CA 1
ATOM 896 C C . VAL A 1 109 ? -19.363 4.937 15.747 1.00 95.50 109 VAL A C 1
ATOM 898 O O . VAL A 1 109 ? -20.527 4.741 15.398 1.00 95.50 109 VAL A O 1
ATOM 901 N N . VAL A 1 110 ? -18.953 4.820 17.005 1.00 95.38 110 VAL A N 1
ATOM 902 C CA . VAL A 1 110 ? -19.839 4.585 18.141 1.00 95.38 110 VAL A CA 1
ATOM 903 C C . VAL A 1 110 ? -19.835 5.831 19.007 1.00 95.38 110 VAL A C 1
ATOM 905 O O . VAL A 1 110 ? -18.777 6.315 19.407 1.00 95.38 110 VAL A O 1
ATOM 908 N N . GLU A 1 111 ? -21.030 6.328 19.294 1.00 94.69 111 GLU A N 1
ATOM 909 C CA . GLU A 1 111 ? -21.269 7.436 20.206 1.00 94.69 111 GLU A CA 1
ATOM 910 C C . GLU A 1 111 ? -22.046 6.896 21.403 1.00 94.69 111 GLU A C 1
ATOM 912 O O . GLU A 1 111 ? -23.064 6.223 21.235 1.00 94.69 111 GLU A O 1
ATOM 917 N N . GLN A 1 112 ? -21.548 7.156 22.606 1.00 90.25 112 GLN A N 1
ATOM 918 C CA . GLN A 1 112 ? -22.199 6.752 23.842 1.00 90.25 112 GLN A CA 1
ATOM 919 C C . GLN A 1 112 ? -22.382 7.968 24.740 1.00 90.25 112 GLN A C 1
ATOM 921 O O . GLN A 1 112 ? -21.416 8.649 25.094 1.00 90.25 112 GLN A O 1
ATOM 926 N N . GLU A 1 113 ? -23.629 8.207 25.122 1.00 84.88 113 GLU A N 1
ATOM 927 C CA . GLU A 1 113 ? -24.001 9.170 26.150 1.00 84.88 113 GLU A CA 1
ATOM 928 C C . GLU A 1 113 ? -23.862 8.491 27.516 1.00 84.88 113 GLU A C 1
ATOM 930 O O . GLU A 1 113 ? -24.332 7.368 27.721 1.00 84.88 113 GLU A O 1
ATOM 935 N N . GLN A 1 114 ? -23.150 9.138 28.436 1.00 68.56 114 GLN A N 1
ATOM 936 C CA . GLN A 1 114 ? -23.082 8.734 29.835 1.00 68.56 114 GLN A CA 1
ATOM 937 C C . GLN A 1 114 ? -23.705 9.835 30.687 1.00 68.56 114 GLN A C 1
ATOM 939 O O . GLN A 1 114 ? -23.244 10.976 30.667 1.00 68.56 114 GLN A O 1
ATOM 944 N N . GLU A 1 115 ? -24.730 9.475 31.455 1.00 58.50 115 GLU A N 1
ATOM 945 C CA . GLU A 1 115 ? -25.199 10.302 32.562 1.00 58.50 115 GLU A CA 1
ATOM 946 C C . GLU A 1 115 ? -24.177 10.167 33.698 1.00 58.50 115 GLU A C 1
ATOM 948 O O . GLU A 1 115 ? -24.026 9.091 34.283 1.00 58.50 115 GLU A O 1
ATOM 953 N N . GLN A 1 116 ? -23.425 11.232 33.980 1.00 56.59 116 GLN A N 1
ATOM 954 C CA . GLN A 1 116 ? -22.587 11.296 35.174 1.00 56.59 116 GLN A CA 1
ATOM 955 C C . GLN A 1 116 ? -23.327 12.091 36.248 1.00 56.59 116 GLN A C 1
ATOM 957 O O . GLN A 1 116 ? -23.517 13.301 36.133 1.00 56.59 116 GLN A O 1
ATOM 962 N N . GLU A 1 117 ? -23.748 11.404 37.308 1.00 51.34 117 GLU A N 1
ATOM 963 C CA . GLU A 1 117 ? -24.200 12.051 38.537 1.00 51.34 117 GLU A CA 1
ATOM 964 C C . GLU A 1 117 ? -22.965 12.433 39.362 1.00 51.34 117 GLU A C 1
ATOM 966 O O . GLU A 1 117 ? -22.273 11.572 39.907 1.00 51.34 117 GLU A O 1
ATOM 971 N N . GLN A 1 118 ? -22.654 13.729 39.432 1.00 51.62 118 GLN A N 1
ATOM 972 C CA . GLN A 1 118 ? -21.677 14.252 40.387 1.00 51.62 118 GLN A CA 1
ATOM 973 C C . GLN A 1 118 ? -22.407 14.809 41.612 1.00 51.62 118 GLN A C 1
ATOM 975 O O . GLN A 1 118 ? -23.090 15.830 41.533 1.00 51.62 118 GLN A O 1
ATOM 980 N N . GLU A 1 119 ? -22.230 14.168 42.768 1.00 48.88 119 GLU A N 1
ATOM 981 C CA . GLU A 1 119 ? -22.627 14.745 44.053 1.00 48.88 119 GLU A CA 1
ATOM 982 C C . GLU A 1 119 ? -21.627 15.841 44.457 1.00 48.88 119 GLU A C 1
ATOM 984 O O . GLU A 1 119 ? -20.458 15.571 44.735 1.00 48.88 119 GLU A O 1
ATOM 989 N N . HIS A 1 120 ? -22.081 17.095 44.498 1.00 54.66 120 HIS A N 1
ATOM 990 C CA . HIS A 1 120 ? -21.371 18.187 45.169 1.00 54.66 120 HIS A CA 1
ATOM 991 C C . HIS A 1 120 ? -21.976 18.447 46.554 1.00 54.66 120 HIS A C 1
ATOM 993 O O . HIS A 1 120 ? -23.174 18.283 46.767 1.00 54.66 120 HIS A O 1
ATOM 999 N N . ALA A 1 121 ? -21.143 18.912 47.492 1.00 54.72 121 ALA A N 1
ATOM 1000 C CA . ALA A 1 121 ? -21.450 19.116 48.916 1.00 54.72 121 ALA A CA 1
ATOM 1001 C C . ALA A 1 121 ? -22.528 20.184 49.243 1.00 54.72 121 ALA A C 1
ATOM 1003 O O . ALA A 1 121 ? -22.638 20.611 50.391 1.00 54.72 121 ALA A O 1
ATOM 1004 N N . ALA A 1 122 ? -23.318 20.633 48.267 1.00 58.03 122 ALA A N 1
ATOM 1005 C CA . ALA A 1 122 ? -24.387 21.609 48.448 1.00 58.03 122 ALA A CA 1
ATOM 1006 C C . ALA A 1 122 ? -25.560 21.304 47.504 1.00 58.03 122 ALA A C 1
ATOM 1008 O O . ALA A 1 122 ? -25.637 21.928 46.458 1.00 58.03 122 ALA A O 1
ATOM 1009 N N . ASP A 1 123 ? -26.406 20.327 47.861 1.00 55.69 123 ASP A N 1
ATOM 1010 C CA . ASP A 1 123 ? -27.818 20.076 47.462 1.00 55.69 123 ASP A CA 1
ATOM 1011 C C . ASP A 1 123 ? -28.287 20.420 46.021 1.00 55.69 123 ASP A C 1
ATOM 1013 O O . ASP A 1 123 ? -29.472 20.611 45.754 1.00 55.69 123 ASP A O 1
ATOM 1017 N N . VAL A 1 124 ? -27.362 20.512 45.068 1.00 56.72 124 VAL A N 1
ATOM 1018 C CA . VAL A 1 124 ? -27.595 20.868 43.670 1.00 56.72 124 VAL A CA 1
ATOM 1019 C C . VAL A 1 124 ? -26.945 19.788 42.823 1.00 56.72 124 VAL A C 1
ATOM 1021 O O . VAL A 1 124 ? -25.730 19.762 42.629 1.00 56.72 124 VAL A O 1
ATOM 1024 N N . THR A 1 125 ? -27.773 18.880 42.318 1.00 51.66 125 THR A N 1
ATOM 1025 C CA . THR A 1 125 ? -27.367 17.890 41.322 1.00 51.66 125 THR A CA 1
ATOM 1026 C C . THR A 1 125 ? -27.285 18.575 39.959 1.00 51.66 125 THR A C 1
ATOM 1028 O O . THR A 1 125 ? -28.308 18.960 39.391 1.00 51.66 125 THR A O 1
ATOM 1031 N N . ILE A 1 126 ? -26.076 18.732 39.421 1.00 59.03 126 ILE A N 1
ATOM 1032 C CA . ILE A 1 126 ? -25.872 19.116 38.020 1.00 59.03 126 ILE A CA 1
ATOM 1033 C C . ILE A 1 126 ? -25.712 17.819 37.227 1.00 59.03 126 ILE A C 1
ATOM 1035 O O . ILE A 1 126 ? -24.794 17.044 37.484 1.00 59.03 126 ILE A O 1
ATOM 1039 N N . LYS A 1 127 ? -26.623 17.567 36.282 1.00 56.59 127 LYS A N 1
ATOM 1040 C CA . LYS A 1 127 ? -26.461 16.490 35.301 1.00 56.59 127 LYS A CA 1
ATOM 1041 C C . LYS A 1 127 ? -25.511 16.982 34.212 1.00 56.59 127 LYS A C 1
ATOM 1043 O O . LYS A 1 127 ? -25.900 17.833 33.415 1.00 56.59 127 LYS A O 1
ATOM 1048 N N . GLU A 1 128 ? -24.281 16.482 34.194 1.00 59.50 128 GLU A N 1
ATOM 1049 C CA . GLU A 1 128 ? -23.379 16.675 33.057 1.00 59.50 128 GLU A CA 1
ATOM 1050 C C . GLU A 1 128 ? -23.518 15.485 32.101 1.00 59.50 128 GLU A C 1
ATOM 1052 O O . GLU A 1 128 ? -23.274 14.331 32.459 1.00 59.50 128 GLU A O 1
ATOM 1057 N N . GLU A 1 129 ? -23.943 15.771 30.872 1.00 61.28 129 GLU A N 1
ATOM 1058 C CA . GLU A 1 129 ? -24.005 14.791 29.790 1.00 61.28 129 GLU A CA 1
ATOM 1059 C C . GLU A 1 129 ? -22.609 14.651 29.172 1.00 61.28 129 GLU A C 1
ATOM 1061 O O . GLU A 1 129 ? -22.155 15.499 28.400 1.00 61.28 129 GLU A O 1
ATOM 1066 N N . ALA A 1 130 ? -21.898 13.576 29.516 1.00 75.06 130 ALA A N 1
ATOM 1067 C CA . ALA A 1 130 ? -20.603 13.273 28.922 1.00 75.06 130 ALA A CA 1
ATOM 1068 C C . ALA A 1 130 ? -20.798 12.381 27.686 1.00 75.06 130 ALA A C 1
ATOM 1070 O O . ALA A 1 130 ? -21.171 11.211 27.793 1.00 75.06 130 ALA A O 1
ATOM 1071 N N . LYS A 1 131 ? -20.517 12.917 26.491 1.00 83.75 131 LYS A N 1
ATOM 1072 C CA . LYS A 1 131 ? -20.524 12.145 25.238 1.00 83.75 131 LYS A CA 1
ATOM 1073 C C . LYS A 1 131 ? -19.136 11.572 24.956 1.00 83.75 131 LYS A C 1
ATOM 1075 O O . LYS A 1 131 ? -18.186 12.317 24.730 1.00 83.75 131 LYS A O 1
ATOM 1080 N N . THR A 1 132 ? -19.022 10.247 24.911 1.00 90.38 132 THR A N 1
ATOM 1081 C CA . THR A 1 132 ? -17.794 9.553 24.487 1.00 90.38 132 THR A CA 1
ATOM 1082 C C . THR A 1 132 ? -17.966 9.024 23.067 1.00 90.38 132 THR A C 1
ATOM 1084 O O . THR A 1 132 ? -19.009 8.467 22.738 1.00 90.38 132 THR A O 1
ATOM 1087 N N . THR A 1 133 ? -16.949 9.189 22.217 1.00 95.19 133 THR A N 1
ATOM 1088 C CA . THR A 1 133 ? -16.970 8.729 20.817 1.00 95.19 133 THR A CA 1
ATOM 1089 C C . THR A 1 133 ? -15.717 7.916 20.504 1.00 95.19 133 THR A C 1
ATOM 1091 O O . THR A 1 133 ? -14.621 8.304 20.904 1.00 95.19 133 THR A O 1
ATOM 1094 N N . TRP A 1 134 ? -15.861 6.798 19.791 1.00 96.62 134 TRP A N 1
ATOM 1095 C CA . TRP A 1 134 ? -14.733 6.001 19.293 1.00 96.62 134 TRP A CA 1
ATOM 1096 C C . TRP A 1 134 ? -15.065 5.312 17.966 1.00 96.62 134 TRP A C 1
ATOM 1098 O O . TRP A 1 134 ? -16.221 5.227 17.554 1.00 96.62 134 TRP A O 1
ATOM 1108 N N . VAL A 1 135 ? -14.044 4.779 17.301 1.00 97.06 135 VAL A N 1
ATOM 1109 C CA . VAL A 1 135 ? -14.182 3.899 16.140 1.00 97.06 135 VAL A CA 1
ATOM 1110 C C . VAL A 1 135 ? -14.127 2.450 16.602 1.00 97.06 135 VAL A C 1
ATOM 1112 O O . VAL A 1 135 ? -13.172 2.018 17.251 1.00 97.06 135 VAL A O 1
ATOM 1115 N N . GLU A 1 136 ? -15.151 1.680 16.261 1.00 97.31 136 GLU A N 1
ATOM 1116 C CA . GLU A 1 136 ? -15.168 0.233 16.419 1.00 97.31 136 GLU A CA 1
ATOM 1117 C C . GLU A 1 136 ? -14.821 -0.418 15.080 1.00 97.31 136 GLU A C 1
ATOM 1119 O O . GLU A 1 136 ? -15.418 -0.105 14.050 1.00 97.31 136 GLU A O 1
ATOM 1124 N N . THR A 1 137 ? -13.827 -1.301 15.083 1.00 97.31 137 THR A N 1
ATOM 1125 C CA . THR A 1 137 ? -13.331 -1.979 13.883 1.00 97.31 137 THR A CA 1
ATOM 1126 C C . THR A 1 137 ? -13.360 -3.483 14.091 1.00 97.31 137 THR A C 1
ATOM 1128 O O . THR A 1 137 ? -12.719 -4.000 15.010 1.00 97.31 137 THR A O 1
ATOM 1131 N N . THR A 1 138 ? -14.068 -4.189 13.214 1.00 97.50 138 THR A N 1
ATOM 1132 C CA . THR A 1 138 ? -14.074 -5.650 13.179 1.00 97.50 138 THR A CA 1
ATOM 1133 C C . THR A 1 138 ? -12.973 -6.115 12.242 1.00 97.50 138 THR A C 1
ATOM 1135 O O . THR A 1 138 ? -12.979 -5.815 11.043 1.00 97.50 138 THR A O 1
ATOM 1138 N N . ILE A 1 139 ? -12.027 -6.862 12.798 1.00 97.06 139 ILE A N 1
ATOM 1139 C CA . ILE A 1 139 ? -10.933 -7.486 12.063 1.00 97.06 139 ILE A CA 1
ATOM 1140 C C . ILE A 1 139 ? -11.054 -9.001 12.147 1.00 97.06 139 ILE A C 1
ATOM 1142 O O . ILE A 1 139 ? -11.516 -9.547 13.152 1.00 97.06 139 ILE A O 1
ATOM 1146 N N . ARG A 1 140 ? -10.596 -9.686 11.107 1.00 95.44 140 ARG A N 1
ATOM 1147 C CA . ARG A 1 140 ? -10.530 -11.143 11.076 1.00 95.44 140 ARG A CA 1
ATOM 1148 C C . ARG A 1 140 ? -9.173 -11.640 10.617 1.00 95.44 140 ARG A C 1
ATOM 1150 O O . ARG A 1 140 ? -8.449 -10.936 9.919 1.00 95.44 140 ARG A O 1
ATOM 1157 N N . ARG A 1 141 ? -8.860 -12.878 10.967 1.00 95.69 141 ARG A N 1
ATOM 1158 C CA . ARG A 1 141 ? -7.685 -13.598 10.485 1.00 95.69 141 ARG A CA 1
ATOM 1159 C C . ARG A 1 141 ? -8.045 -15.054 10.256 1.00 95.69 141 ARG A C 1
ATOM 1161 O O . ARG A 1 141 ? -8.605 -15.683 11.149 1.00 95.69 141 ARG A O 1
ATOM 1168 N N . ALA A 1 142 ? -7.720 -15.588 9.083 1.00 94.75 142 ALA A N 1
ATOM 1169 C CA . ALA A 1 142 ? -7.881 -17.013 8.813 1.00 94.75 142 ALA A CA 1
ATOM 1170 C C . ALA A 1 142 ? -7.095 -17.838 9.849 1.00 94.75 142 ALA A C 1
ATOM 1172 O O . ALA A 1 142 ? -5.910 -17.586 10.072 1.00 94.75 142 ALA A O 1
ATOM 1173 N N . ILE A 1 143 ? -7.751 -18.815 10.483 1.00 94.69 143 ILE A N 1
ATOM 1174 C CA . ILE A 1 143 ? -7.103 -19.708 11.462 1.00 94.69 143 ILE A CA 1
ATOM 1175 C C . ILE A 1 143 ? -6.066 -20.592 10.757 1.00 94.69 143 ILE A C 1
ATOM 1177 O O . ILE A 1 143 ? -4.999 -20.870 11.303 1.00 94.69 143 ILE A O 1
ATOM 1181 N N . VAL A 1 144 ? -6.370 -20.999 9.521 1.00 92.88 144 VAL A N 1
ATOM 1182 C CA . VAL A 1 144 ? -5.494 -21.788 8.651 1.00 92.88 144 VAL A CA 1
ATOM 1183 C C . VAL A 1 144 ? -5.374 -21.099 7.292 1.00 92.88 144 VAL A C 1
ATOM 1185 O O . VAL A 1 144 ? -6.371 -20.698 6.695 1.00 92.88 144 VAL A O 1
ATOM 1188 N N . GLY A 1 145 ? -4.149 -20.999 6.771 1.00 91.69 145 GLY A N 1
ATOM 1189 C CA . GLY A 1 145 ? -3.886 -20.455 5.439 1.00 91.69 145 GLY A CA 1
ATOM 1190 C C . GLY A 1 145 ? -3.899 -18.926 5.392 1.00 91.69 145 GLY A C 1
ATOM 1191 O O . GLY A 1 145 ? -3.288 -18.270 6.229 1.00 91.69 145 GLY A O 1
ATOM 1192 N N . THR A 1 146 ? -4.538 -18.355 4.366 1.00 91.44 146 THR A N 1
ATOM 1193 C CA . THR A 1 146 ? -4.535 -16.905 4.097 1.00 91.44 146 THR A CA 1
ATOM 1194 C C . THR A 1 146 ? -5.951 -16.340 4.004 1.00 91.44 146 THR A C 1
ATOM 1196 O O . THR A 1 146 ? -6.913 -17.067 3.742 1.00 91.44 146 THR A O 1
ATOM 1199 N N . ASN A 1 147 ? -6.071 -15.018 4.139 1.00 89.38 147 ASN A N 1
ATOM 1200 C CA . ASN A 1 147 ? -7.339 -14.304 3.971 1.00 89.38 147 ASN A CA 1
ATOM 1201 C C . ASN A 1 147 ? -7.794 -14.165 2.504 1.00 89.38 147 ASN A C 1
ATOM 1203 O O . ASN A 1 147 ? -8.887 -13.658 2.270 1.00 89.38 147 ASN A O 1
ATOM 1207 N N . LYS A 1 148 ? -6.987 -14.590 1.517 1.00 87.75 148 LYS A N 1
ATOM 1208 C CA . LYS A 1 148 ? -7.339 -14.491 0.088 1.00 87.75 148 LYS A CA 1
ATOM 1209 C C . LYS A 1 148 ? -8.582 -15.315 -0.212 1.00 87.75 148 LYS A C 1
ATOM 1211 O O . LYS A 1 148 ? -8.588 -16.498 0.117 1.00 87.75 148 LYS A O 1
ATOM 1216 N N . ARG A 1 149 ? -9.596 -14.724 -0.838 1.00 85.81 149 ARG A N 1
ATOM 1217 C CA . ARG A 1 149 ? -10.865 -15.412 -1.141 1.00 85.81 149 ARG A CA 1
ATOM 1218 C C . ARG A 1 149 ? -10.733 -16.275 -2.400 1.00 85.81 149 ARG A C 1
ATOM 1220 O O . ARG A 1 149 ? -9.927 -15.962 -3.284 1.00 85.81 149 ARG A O 1
ATOM 1227 N N . LYS A 1 150 ? -11.510 -17.355 -2.520 1.00 80.81 150 LYS A N 1
ATOM 1228 C CA . LYS A 1 150 ? -11.555 -18.161 -3.747 1.00 80.81 150 LYS A CA 1
ATOM 1229 C C . LYS A 1 150 ? -12.105 -17.315 -4.897 1.00 80.81 150 LYS A C 1
ATOM 1231 O O . LYS A 1 150 ? -13.156 -16.699 -4.785 1.00 80.81 150 LYS A O 1
ATOM 1236 N N . GLY A 1 151 ? -11.381 -17.290 -6.014 1.00 74.81 151 GLY A N 1
ATOM 1237 C CA . GLY A 1 151 ? -11.772 -16.504 -7.187 1.00 74.81 151 GLY A CA 1
ATOM 1238 C C . GLY A 1 151 ? -11.428 -15.014 -7.111 1.00 74.81 151 GLY A C 1
ATOM 1239 O O . GLY A 1 151 ? -11.802 -14.292 -8.023 1.00 74.81 151 GLY A O 1
ATOM 1240 N N . GLU A 1 152 ? -10.698 -14.546 -6.089 1.00 76.38 152 GLU A N 1
ATOM 1241 C CA . GLU A 1 152 ? -10.175 -13.173 -6.066 1.00 76.38 152 GLU A CA 1
ATOM 1242 C C . GLU A 1 152 ? -9.162 -12.963 -7.210 1.00 76.38 152 GLU A C 1
ATOM 1244 O O . GLU A 1 152 ? -8.074 -13.546 -7.210 1.00 76.38 152 GLU A O 1
ATOM 1249 N N . SER A 1 153 ? -9.504 -12.123 -8.191 1.00 67.00 153 SER A N 1
ATOM 1250 C CA . SER A 1 153 ? -8.617 -11.782 -9.304 1.00 67.00 153 SER A CA 1
ATOM 1251 C C . SER A 1 153 ? -7.369 -11.041 -8.836 1.00 67.00 153 SER A C 1
ATOM 1253 O O . SER A 1 153 ? -7.406 -10.011 -8.149 1.00 67.00 153 SER A O 1
ATOM 1255 N N . ILE A 1 154 ? -6.244 -11.551 -9.325 1.00 65.06 154 ILE A N 1
ATOM 1256 C CA . ILE A 1 154 ? -4.911 -10.960 -9.209 1.00 65.06 154 ILE A CA 1
ATOM 1257 C C . ILE A 1 154 ? -4.633 -9.906 -10.292 1.00 65.06 154 ILE A C 1
ATOM 1259 O O . ILE A 1 154 ? -3.624 -9.202 -10.210 1.00 65.06 154 ILE A O 1
ATOM 1263 N N . VAL A 1 155 ? -5.518 -9.772 -11.288 1.00 62.75 155 VAL A N 1
ATOM 1264 C CA . VAL A 1 155 ? -5.344 -8.871 -12.433 1.00 62.75 155 VAL A CA 1
ATOM 1265 C C . VAL A 1 155 ? -5.578 -7.422 -12.016 1.00 62.75 155 VAL A C 1
ATOM 1267 O O . VAL A 1 155 ? -6.541 -7.081 -11.323 1.00 62.75 155 VAL A O 1
ATOM 1270 N N . LEU A 1 156 ? -4.682 -6.544 -12.467 1.00 55.69 156 LEU A N 1
ATOM 1271 C CA . LEU A 1 156 ? -4.792 -5.111 -12.244 1.00 55.69 156 LEU A CA 1
ATOM 1272 C C . LEU A 1 156 ? -6.049 -4.565 -12.947 1.00 55.69 156 LEU A C 1
ATOM 1274 O O . LEU A 1 156 ? -6.212 -4.738 -14.149 1.00 55.69 156 LEU A O 1
ATOM 1278 N N . GLY A 1 157 ? -6.921 -3.877 -12.209 1.00 51.06 157 GLY A N 1
ATOM 1279 C CA . GLY A 1 157 ? -8.080 -3.181 -12.783 1.00 51.06 157 GLY A CA 1
ATOM 1280 C C . GLY A 1 157 ? -9.398 -3.959 -12.833 1.00 51.06 157 GLY A C 1
ATOM 1281 O O . GLY A 1 157 ? -10.415 -3.348 -13.161 1.00 51.06 157 GLY A O 1
ATOM 1282 N N . THR A 1 158 ? -9.446 -5.243 -12.457 1.00 52.44 158 THR A N 1
ATOM 1283 C CA . THR A 1 158 ? -10.747 -5.909 -12.249 1.00 52.44 158 THR A CA 1
ATOM 1284 C C . THR A 1 158 ? -11.319 -5.517 -10.884 1.00 52.44 158 THR A C 1
ATOM 1286 O O . THR A 1 158 ? -10.592 -5.068 -9.998 1.00 52.44 158 THR A O 1
ATOM 1289 N N . VAL A 1 159 ? -12.624 -5.636 -10.672 1.00 51.09 159 VAL A N 1
ATOM 1290 C CA . VAL A 1 159 ? -13.248 -5.507 -9.345 1.00 51.09 159 VAL A CA 1
ATOM 1291 C C . VAL A 1 159 ? -14.046 -6.778 -9.149 1.00 51.09 159 VAL A C 1
ATOM 1293 O O . VAL A 1 159 ? -15.023 -6.987 -9.860 1.00 51.09 159 VAL A O 1
ATOM 1296 N N . ASP A 1 160 ? -13.603 -7.626 -8.228 1.00 54.19 160 ASP A N 1
ATOM 1297 C CA . ASP A 1 160 ? -14.241 -8.916 -8.009 1.00 54.19 160 ASP A CA 1
ATOM 1298 C C . ASP A 1 1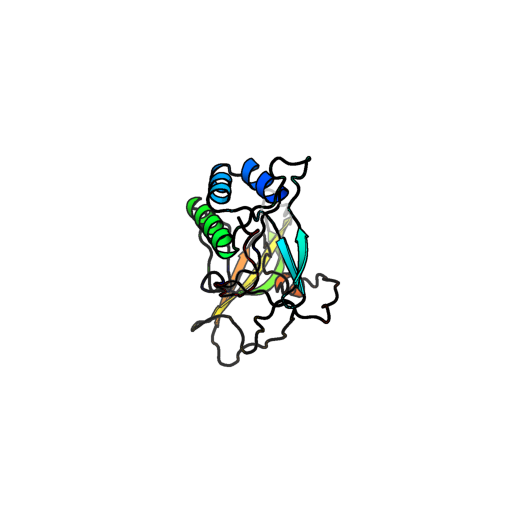60 ? -15.091 -8.855 -6.746 1.00 54.19 160 ASP A C 1
ATOM 1300 O O . ASP A 1 160 ? -14.646 -8.377 -5.700 1.00 54.19 160 ASP A O 1
ATOM 1304 N N . MET A 1 161 ? -16.309 -9.372 -6.867 1.00 48.25 161 MET A N 1
ATOM 1305 C CA . MET A 1 161 ? -17.204 -9.687 -5.761 1.00 48.25 161 MET A CA 1
ATOM 1306 C C . MET A 1 161 ? -16.895 -11.134 -5.363 1.00 48.25 161 MET A C 1
ATOM 1308 O O . MET A 1 161 ? -17.571 -12.054 -5.807 1.00 48.25 161 MET A O 1
ATOM 1312 N N . ALA A 1 162 ? -15.788 -11.356 -4.652 1.00 58.81 162 ALA A N 1
ATOM 1313 C CA . ALA A 1 162 ? -15.504 -12.680 -4.110 1.00 58.81 162 ALA A CA 1
ATOM 1314 C C . ALA A 1 162 ? -16.276 -12.836 -2.795 1.00 58.81 162 ALA A C 1
ATOM 1316 O O . ALA A 1 162 ? -16.073 -12.050 -1.864 1.00 58.81 162 ALA A O 1
ATOM 1317 N N . ASP A 1 163 ? -17.162 -13.828 -2.748 1.00 62.38 163 ASP A N 1
ATOM 1318 C CA . ASP A 1 163 ? -17.900 -14.193 -1.542 1.00 62.38 163 ASP A CA 1
ATOM 1319 C C . ASP A 1 163 ? -16.954 -14.738 -0.459 1.00 62.38 163 ASP A C 1
ATOM 1321 O O . ASP A 1 163 ? -15.767 -14.999 -0.691 1.00 62.38 163 ASP A O 1
ATOM 1325 N N . GLU A 1 164 ? -17.458 -14.855 0.768 1.00 71.06 164 GLU A N 1
ATOM 1326 C CA . GLU A 1 164 ? -16.705 -15.515 1.831 1.00 71.06 164 GLU A CA 1
ATOM 1327 C C . GLU A 1 164 ? -16.540 -17.003 1.515 1.00 71.06 164 GLU A C 1
ATOM 1329 O O . GLU A 1 164 ? -17.468 -17.666 1.057 1.00 71.06 164 GLU A O 1
ATOM 1334 N N . ASP A 1 165 ? -15.345 -17.537 1.768 1.00 78.75 165 ASP A N 1
ATOM 1335 C CA . ASP A 1 165 ? -15.108 -18.967 1.616 1.00 78.75 165 ASP A CA 1
ATOM 1336 C C . ASP A 1 165 ? -15.805 -19.698 2.777 1.00 78.75 165 ASP A C 1
ATOM 1338 O O . ASP A 1 165 ? -15.309 -19.657 3.904 1.00 78.75 165 ASP A O 1
ATOM 1342 N N . GLU A 1 166 ? -16.928 -20.376 2.511 1.00 75.50 166 GLU A N 1
ATOM 1343 C CA . GLU A 1 166 ? -17.716 -21.110 3.526 1.00 75.50 166 GLU A CA 1
ATOM 1344 C C . GLU A 1 166 ? -16.877 -22.139 4.311 1.00 75.50 166 GLU A C 1
ATOM 1346 O O . GLU A 1 166 ? -17.129 -22.394 5.488 1.00 75.50 166 GLU A O 1
ATOM 1351 N N . ASP A 1 167 ? -15.828 -22.683 3.687 1.00 84.69 167 ASP A N 1
ATOM 1352 C CA . ASP A 1 167 ? -14.925 -23.668 4.290 1.00 84.69 167 ASP A CA 1
ATOM 1353 C C . ASP A 1 167 ? -13.867 -23.050 5.230 1.00 84.69 167 ASP A C 1
ATOM 1355 O O . ASP A 1 167 ? -13.112 -23.779 5.884 1.00 84.69 167 ASP A O 1
ATOM 1359 N N . LYS A 1 168 ? -13.750 -21.715 5.299 1.00 89.50 168 LYS A N 1
ATOM 1360 C CA . LYS A 1 168 ? -12.720 -21.048 6.108 1.00 89.50 168 LYS A CA 1
ATOM 1361 C C . LYS A 1 168 ? -13.223 -20.650 7.481 1.00 89.50 168 LYS A C 1
ATOM 1363 O O . LYS A 1 168 ? -14.218 -19.955 7.649 1.00 89.50 168 LYS A O 1
ATOM 1368 N N . GLN A 1 169 ? -12.420 -21.000 8.480 1.00 92.69 169 GLN A N 1
ATOM 1369 C CA . GLN A 1 169 ? -12.602 -20.520 9.841 1.00 92.69 169 GLN A CA 1
ATOM 1370 C C . GLN A 1 169 ? -11.726 -19.298 10.106 1.00 92.69 169 GLN A C 1
ATOM 1372 O O . GLN A 1 169 ? -10.544 -19.263 9.743 1.00 92.69 169 GLN A O 1
ATOM 1377 N N . TYR A 1 170 ? -12.307 -18.317 10.790 1.00 94.00 170 TYR A N 1
ATOM 1378 C CA . TYR A 1 170 ? -11.661 -17.054 11.110 1.00 94.00 170 TYR A CA 1
ATOM 1379 C C . TYR A 1 170 ? -11.653 -16.804 12.616 1.00 94.00 170 TYR A C 1
ATOM 1381 O O . TYR A 1 170 ? -12.653 -16.991 13.305 1.00 94.00 170 TYR A O 1
ATOM 1389 N N . GLU A 1 171 ? -10.526 -16.311 13.117 1.00 96.56 171 GLU A N 1
ATOM 1390 C CA . GLU A 1 171 ? -10.479 -15.594 14.384 1.00 96.56 171 GLU A CA 1
ATOM 1391 C C . GLU A 1 171 ? -10.999 -14.175 14.141 1.00 96.56 171 GLU A C 1
ATOM 1393 O O . GLU A 1 171 ? -10.484 -13.475 13.268 1.00 96.56 171 GLU A O 1
ATOM 1398 N N . ILE A 1 172 ? -12.000 -13.743 14.909 1.00 96.88 172 ILE A N 1
ATOM 1399 C CA . ILE A 1 172 ? -12.605 -12.411 14.793 1.00 96.88 172 ILE A CA 1
ATOM 1400 C C . ILE A 1 172 ? -12.303 -11.610 16.055 1.00 96.88 172 ILE A C 1
ATOM 1402 O O . ILE A 1 172 ? -12.409 -12.119 17.172 1.00 96.88 172 ILE A O 1
ATOM 1406 N N . LYS A 1 173 ? -11.938 -10.339 15.878 1.00 97.69 173 LYS A N 1
ATOM 1407 C CA . LYS A 1 173 ? -11.747 -9.383 16.970 1.00 97.69 173 LYS A CA 1
ATOM 1408 C C . LYS A 1 173 ? -12.451 -8.077 16.671 1.00 97.69 173 LYS A C 1
ATOM 1410 O O . LYS A 1 173 ? -12.457 -7.604 15.539 1.00 97.69 173 LYS A O 1
ATOM 1415 N N . VAL A 1 174 ? -12.960 -7.468 17.733 1.00 97.62 174 VAL A N 1
ATOM 1416 C CA . VAL A 1 174 ? -13.454 -6.096 17.720 1.00 97.62 174 VAL A CA 1
ATOM 1417 C C . VAL A 1 174 ? -12.426 -5.228 18.432 1.00 97.62 174 VAL A C 1
ATOM 1419 O O . VAL A 1 174 ? -12.060 -5.491 19.578 1.00 97.62 174 VAL A O 1
ATOM 1422 N N . VAL A 1 175 ? -11.922 -4.217 17.732 1.00 97.00 175 VAL A N 1
ATOM 1423 C CA . VAL A 1 175 ? -10.917 -3.279 18.235 1.00 97.00 175 VAL A CA 1
ATOM 1424 C C . VAL A 1 175 ? -11.550 -1.902 18.343 1.00 97.00 175 VAL A C 1
ATOM 1426 O O . VAL A 1 175 ? -12.228 -1.455 17.422 1.00 97.00 175 VAL A O 1
ATOM 1429 N N . ARG A 1 176 ? -11.309 -1.226 19.468 1.00 96.69 176 ARG A N 1
ATOM 1430 C CA . ARG A 1 176 ? -11.700 0.170 19.676 1.00 96.69 176 ARG A CA 1
ATOM 1431 C C . ARG A 1 176 ? -10.485 1.072 19.498 1.00 96.69 176 ARG A C 1
ATOM 1433 O O . ARG A 1 176 ? -9.415 0.762 20.024 1.00 96.69 176 ARG A O 1
ATOM 1440 N N . SER A 1 177 ? -10.650 2.169 18.773 1.00 96.69 177 SER A N 1
ATOM 1441 C CA . SER A 1 177 ? -9.623 3.196 18.591 1.00 96.69 177 SER A CA 1
ATOM 1442 C C . SER A 1 177 ? -10.248 4.586 18.525 1.00 96.69 177 SER A C 1
ATOM 1444 O O . SER A 1 177 ? -11.421 4.734 18.207 1.00 96.69 177 SER A O 1
ATOM 1446 N N . GLU A 1 178 ? -9.466 5.622 18.821 1.00 96.12 178 GLU A N 1
ATOM 1447 C CA . GLU A 1 178 ? -9.915 7.014 18.652 1.00 96.12 178 GLU A CA 1
ATOM 1448 C C . GLU A 1 178 ? -10.003 7.398 17.170 1.00 96.12 178 GLU A C 1
ATOM 1450 O O . GLU A 1 178 ? -10.897 8.129 16.759 1.00 96.12 178 GLU A O 1
ATOM 1455 N N . TYR A 1 179 ? -9.091 6.855 16.359 1.00 96.50 179 TYR A N 1
ATOM 1456 C CA . TYR A 1 179 ? -8.995 7.119 14.928 1.00 96.50 179 TYR A CA 1
ATOM 1457 C C . TYR A 1 179 ? -8.785 5.822 14.147 1.00 96.50 179 TYR A C 1
ATOM 1459 O O . TYR A 1 179 ? -8.222 4.847 14.658 1.00 96.50 179 TYR A O 1
ATOM 1467 N N . LEU A 1 180 ? -9.202 5.839 12.883 1.00 96.94 180 LEU A N 1
ATOM 1468 C CA . LEU A 1 180 ? -8.913 4.815 11.886 1.00 96.94 180 LEU A CA 1
ATOM 1469 C C . LEU A 1 180 ? -8.369 5.499 10.629 1.00 96.94 180 LEU A C 1
ATOM 1471 O O . LEU A 1 180 ? -9.008 6.398 10.086 1.00 96.94 180 LEU A O 1
ATOM 1475 N N . ILE A 1 181 ? -7.199 5.063 10.163 1.00 97.12 181 ILE A N 1
ATOM 1476 C CA . ILE A 1 181 ? -6.613 5.504 8.893 1.00 97.12 181 ILE A CA 1
ATOM 1477 C C . ILE A 1 181 ? -6.742 4.347 7.906 1.00 97.12 181 ILE A C 1
ATOM 1479 O O . ILE A 1 181 ? -6.149 3.289 8.107 1.00 97.12 181 ILE A O 1
ATOM 1483 N N . ALA A 1 182 ? -7.528 4.544 6.849 1.00 95.38 182 ALA A N 1
ATOM 1484 C CA . ALA A 1 182 ? -7.750 3.536 5.821 1.00 95.38 182 ALA A CA 1
ATOM 1485 C C . ALA A 1 182 ? -6.762 3.715 4.660 1.00 95.38 182 ALA A C 1
ATOM 1487 O O . ALA A 1 182 ? -6.875 4.651 3.869 1.00 95.38 182 ALA A O 1
ATOM 1488 N N . SER A 1 183 ? -5.793 2.804 4.561 1.00 94.62 183 SER A N 1
ATOM 1489 C CA . SER A 1 183 ? -4.846 2.694 3.441 1.00 94.62 183 SER A CA 1
ATOM 1490 C C . SER A 1 183 ? -4.987 1.349 2.714 1.00 94.62 183 SER A C 1
ATOM 1492 O O . SER A 1 183 ? -4.003 0.753 2.288 1.00 94.62 183 SER A O 1
ATOM 1494 N N . ASP A 1 184 ? -6.221 0.859 2.583 1.00 91.56 184 ASP A N 1
ATOM 1495 C CA . ASP A 1 184 ? -6.612 -0.470 2.083 1.00 91.56 184 ASP A CA 1
ATOM 1496 C C . ASP A 1 184 ? -6.879 -0.512 0.559 1.00 91.56 184 ASP A C 1
ATOM 1498 O O . ASP A 1 184 ? -7.472 -1.448 0.019 1.00 91.56 184 ASP A O 1
ATOM 1502 N N . GLY A 1 185 ? -6.383 0.495 -0.166 1.00 87.25 185 GLY A N 1
ATOM 1503 C CA . GLY A 1 185 ? -6.261 0.488 -1.624 1.00 87.25 185 GLY A CA 1
ATOM 1504 C C . GLY A 1 185 ? -7.565 0.701 -2.405 1.00 87.25 185 GLY A C 1
ATOM 1505 O O . GLY A 1 185 ? -8.587 1.161 -1.898 1.00 87.25 185 GLY A O 1
ATOM 1506 N N . GLY A 1 186 ? -7.529 0.392 -3.707 1.00 82.94 186 GLY A N 1
ATOM 1507 C CA . GLY A 1 186 ? -8.624 0.696 -4.640 1.00 82.94 186 GLY A CA 1
ATOM 1508 C C . GLY A 1 186 ? -9.963 0.027 -4.299 1.00 82.94 186 GLY A C 1
ATOM 1509 O O . GLY A 1 186 ? -11.017 0.570 -4.633 1.00 82.94 186 GLY A O 1
ATOM 1510 N N . ARG A 1 187 ? -9.942 -1.096 -3.572 1.00 81.44 187 ARG A N 1
ATOM 1511 C CA . ARG A 1 187 ? -11.130 -1.844 -3.123 1.00 81.44 187 ARG A CA 1
ATOM 1512 C C . ARG A 1 187 ? -11.432 -1.638 -1.630 1.00 81.44 187 ARG A C 1
ATOM 1514 O O . ARG A 1 187 ? -11.975 -2.530 -0.997 1.00 81.44 187 ARG A O 1
ATOM 1521 N N . SER A 1 188 ? -11.062 -0.473 -1.093 1.00 90.38 188 SER A N 1
ATOM 1522 C CA . SER A 1 188 ? -11.174 -0.120 0.327 1.00 90.38 188 SER A CA 1
ATOM 1523 C C . SER A 1 188 ? -12.501 -0.543 0.972 1.00 90.38 188 SER A C 1
ATOM 1525 O O . SER A 1 188 ? -13.561 -0.000 0.641 1.00 90.38 188 SER A O 1
ATOM 1527 N N . THR A 1 189 ? -12.428 -1.472 1.930 1.00 91.50 189 THR A N 1
ATOM 1528 C CA . THR A 1 189 ? -13.560 -1.910 2.756 1.00 91.50 189 THR A CA 1
ATOM 1529 C C . THR A 1 189 ? -14.123 -0.722 3.523 1.00 91.50 189 THR A C 1
ATOM 1531 O O . THR A 1 189 ? -15.337 -0.522 3.552 1.00 91.50 189 THR A O 1
ATOM 1534 N N . VAL A 1 190 ? -13.250 0.112 4.096 1.00 93.56 190 VAL A N 1
ATOM 1535 C CA . VAL A 1 190 ? -13.661 1.275 4.897 1.00 93.56 190 VAL A CA 1
ATOM 1536 C C . VAL A 1 190 ? -14.452 2.271 4.053 1.00 93.56 190 VAL A C 1
ATOM 1538 O O . VAL A 1 190 ? -15.539 2.688 4.449 1.00 93.56 190 VAL A O 1
ATOM 1541 N N . ARG A 1 191 ? -13.961 2.605 2.853 1.00 93.62 191 ARG A N 1
ATOM 1542 C CA . ARG A 1 191 ? -14.659 3.511 1.930 1.00 93.62 191 ARG A CA 1
ATOM 1543 C C . ARG A 1 191 ? -16.065 3.007 1.600 1.00 93.62 191 ARG A C 1
ATOM 1545 O O . ARG A 1 191 ? -17.006 3.799 1.591 1.00 93.62 191 ARG A O 1
ATOM 1552 N N . HIS A 1 192 ? -16.207 1.705 1.340 1.00 90.38 192 HIS A N 1
ATOM 1553 C CA . HIS A 1 192 ? -17.503 1.090 1.053 1.00 90.38 192 HIS A CA 1
ATOM 1554 C C . HIS A 1 192 ? -18.439 1.110 2.270 1.00 90.38 192 HIS A C 1
ATOM 1556 O O . HIS A 1 192 ? -19.606 1.463 2.113 1.00 90.38 192 HIS A O 1
ATOM 1562 N N . ARG A 1 193 ? -17.943 0.813 3.480 1.00 89.38 193 ARG A N 1
ATOM 1563 C CA . ARG A 1 193 ? -18.742 0.864 4.722 1.00 89.38 193 ARG A CA 1
ATOM 1564 C C . ARG A 1 193 ? -19.235 2.268 5.058 1.00 89.38 193 ARG A C 1
ATOM 1566 O O . ARG A 1 193 ? -20.362 2.422 5.511 1.00 89.38 193 ARG A O 1
ATOM 1573 N N . LEU A 1 194 ? -18.425 3.286 4.777 1.00 90.38 194 LEU A N 1
ATOM 1574 C CA . LEU A 1 194 ? -18.786 4.692 4.978 1.00 90.38 194 LEU A CA 1
ATOM 1575 C C . LEU A 1 194 ? -19.601 5.289 3.820 1.00 90.38 194 LEU A C 1
ATOM 1577 O O . LEU A 1 194 ? -19.908 6.478 3.843 1.00 90.38 194 LEU A O 1
ATOM 1581 N N . ASN A 1 195 ? -19.942 4.488 2.803 1.00 91.00 195 ASN A N 1
ATOM 1582 C CA . ASN A 1 195 ? -20.671 4.921 1.611 1.00 91.00 195 ASN A CA 1
ATOM 1583 C C . ASN A 1 195 ? -20.037 6.145 0.915 1.00 91.00 195 ASN A C 1
ATOM 1585 O O . ASN A 1 195 ? -20.728 7.039 0.424 1.00 91.00 195 ASN A O 1
ATOM 1589 N N . ILE A 1 196 ? -18.702 6.200 0.884 1.00 92.19 196 ILE A N 1
ATOM 1590 C CA . ILE A 1 196 ? -17.966 7.282 0.227 1.00 92.19 196 ILE A CA 1
ATOM 1591 C C . ILE A 1 196 ? -17.888 6.971 -1.279 1.00 92.19 19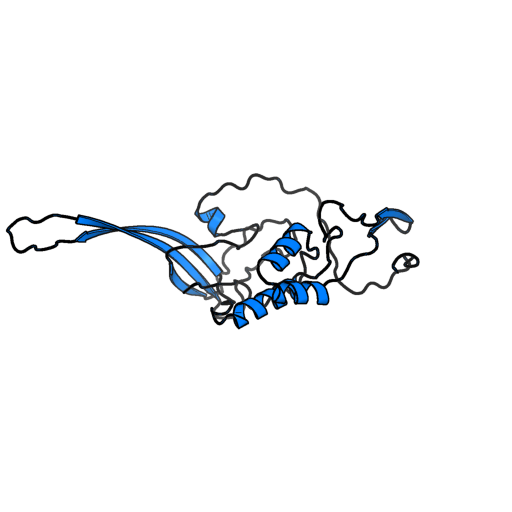6 ILE A C 1
ATOM 1593 O O . ILE A 1 196 ? -17.310 5.945 -1.660 1.00 92.19 196 ILE A O 1
ATOM 1597 N N . PRO A 1 197 ? -18.435 7.828 -2.163 1.00 90.81 197 PRO A N 1
ATOM 1598 C CA . PRO A 1 197 ? -18.455 7.559 -3.597 1.00 90.81 197 PRO A CA 1
ATOM 1599 C C . PRO A 1 197 ? -17.053 7.637 -4.215 1.00 90.81 197 PRO A C 1
ATOM 1601 O O . PRO A 1 197 ? -16.254 8.511 -3.883 1.00 90.81 197 PRO A O 1
ATOM 1604 N N . PHE A 1 198 ? -16.776 6.752 -5.176 1.00 89.94 198 PHE A N 1
ATOM 1605 C CA . PHE A 1 198 ? -15.541 6.749 -5.967 1.00 89.94 198 PHE A CA 1
ATOM 1606 C C . PHE A 1 198 ? -15.877 6.724 -7.468 1.00 89.94 198 PHE A C 1
ATOM 1608 O O . PHE A 1 198 ? -15.886 5.656 -8.085 1.00 89.94 198 PHE A O 1
ATOM 1615 N N . PRO A 1 199 ? -16.251 7.875 -8.057 1.00 89.31 199 PRO A N 1
ATOM 1616 C CA . PRO A 1 199 ? -16.689 7.930 -9.444 1.00 89.31 199 PRO A CA 1
ATOM 1617 C C . PRO A 1 199 ? -15.522 7.651 -10.397 1.00 89.31 199 PRO A C 1
ATOM 1619 O O . PRO A 1 199 ? -14.464 8.272 -10.324 1.00 89.31 199 PRO A O 1
ATOM 1622 N N . GLY A 1 200 ? -15.738 6.734 -11.334 1.00 86.12 200 GLY A N 1
ATOM 1623 C CA . GLY A 1 200 ? -14.761 6.357 -12.344 1.00 86.12 200 GLY A CA 1
ATOM 1624 C C . GLY A 1 200 ? -15.357 5.361 -13.329 1.00 86.12 200 GLY A C 1
ATOM 1625 O O . GLY A 1 200 ? -16.468 4.868 -13.142 1.00 86.12 200 GLY A O 1
ATOM 1626 N N . ARG A 1 201 ? -14.627 5.075 -14.405 1.00 81.88 201 ARG A N 1
ATOM 1627 C CA . ARG A 1 201 ? -14.975 4.010 -15.349 1.00 81.88 201 ARG A CA 1
ATOM 1628 C C . ARG A 1 201 ? -13.770 3.109 -15.532 1.00 81.88 201 ARG A C 1
ATOM 1630 O O . ARG A 1 201 ? -12.666 3.608 -15.754 1.00 81.88 201 ARG A O 1
ATOM 1637 N N . THR A 1 202 ? -13.995 1.804 -15.471 1.00 81.25 202 THR A N 1
ATOM 1638 C CA . THR A 1 202 ? -12.995 0.819 -15.880 1.00 81.25 202 THR A CA 1
ATOM 1639 C C . THR A 1 202 ? -12.765 0.961 -17.380 1.00 81.25 202 THR A C 1
ATOM 1641 O O . THR A 1 202 ? -13.714 1.122 -18.150 1.00 81.25 202 THR A O 1
ATOM 1644 N N . ARG A 1 203 ? -11.497 0.974 -17.790 1.00 82.00 203 ARG A N 1
ATOM 1645 C CA . ARG A 1 203 ? -11.128 0.964 -19.207 1.00 82.00 203 ARG A CA 1
ATOM 1646 C C . ARG A 1 203 ? -11.380 -0.431 -19.780 1.00 82.00 203 ARG A C 1
ATOM 1648 O O . ARG A 1 203 ? -11.298 -1.419 -19.064 1.00 82.00 203 ARG A O 1
ATOM 1655 N N . ASP A 1 204 ? -11.687 -0.497 -21.064 1.00 85.56 204 ASP A N 1
ATOM 1656 C CA . ASP A 1 204 ? -12.008 -1.723 -21.802 1.00 85.56 204 ASP A CA 1
ATOM 1657 C C . ASP A 1 204 ? -10.770 -2.475 -22.318 1.00 85.56 204 ASP A C 1
ATOM 1659 O O . ASP A 1 204 ? -10.896 -3.477 -23.019 1.00 85.56 204 ASP A O 1
ATOM 1663 N N . TYR A 1 205 ? -9.570 -2.023 -21.953 1.00 81.12 205 TYR A N 1
ATOM 1664 C CA . TYR A 1 205 ? -8.310 -2.672 -22.288 1.00 81.12 205 TYR A CA 1
ATOM 1665 C C . TYR A 1 205 ? -7.588 -3.168 -21.034 1.00 81.12 205 TYR A C 1
ATOM 1667 O O . TYR A 1 205 ? -7.583 -2.513 -19.991 1.00 81.12 205 TYR A O 1
ATOM 1675 N N . ASN A 1 206 ? -6.919 -4.311 -21.174 1.00 79.69 206 ASN A N 1
ATOM 1676 C CA . ASN A 1 206 ? -6.033 -4.862 -20.157 1.00 79.69 206 ASN A CA 1
ATOM 1677 C C . ASN A 1 206 ? -4.584 -4.521 -20.509 1.00 79.69 206 ASN A C 1
ATOM 1679 O O . ASN A 1 206 ? -4.168 -4.679 -21.657 1.00 79.69 206 ASN A O 1
ATOM 1683 N N . LEU A 1 207 ? -3.816 -4.074 -19.518 1.00 80.88 207 LEU A N 1
ATOM 1684 C CA . LEU A 1 207 ? -2.375 -3.885 -19.643 1.00 80.88 207 LEU A CA 1
ATOM 1685 C C . LEU A 1 207 ? -1.672 -5.029 -18.912 1.00 80.88 207 LEU A C 1
ATOM 1687 O O . LEU A 1 207 ? -2.018 -5.334 -17.771 1.00 80.88 207 LEU A O 1
ATOM 1691 N N . ILE A 1 208 ? -0.679 -5.633 -19.556 1.00 80.75 208 ILE A N 1
ATOM 1692 C CA . ILE A 1 208 ? 0.206 -6.604 -18.913 1.00 80.75 208 ILE A CA 1
ATOM 1693 C C . ILE A 1 208 ? 1.495 -5.876 -18.553 1.00 80.75 208 ILE A C 1
ATOM 1695 O O . ILE A 1 208 ? 2.128 -5.266 -19.414 1.00 80.75 208 ILE A O 1
ATOM 1699 N N . LEU A 1 209 ? 1.863 -5.946 -17.278 1.00 81.25 209 LEU A N 1
ATOM 1700 C CA . LEU A 1 209 ? 3.181 -5.568 -16.795 1.00 81.25 209 LEU A CA 1
ATOM 1701 C C . LEU A 1 209 ? 3.938 -6.856 -16.480 1.00 81.25 209 LEU A C 1
ATOM 1703 O O . LEU A 1 209 ? 3.384 -7.751 -15.842 1.00 81.25 209 LEU A O 1
ATOM 1707 N N . PHE A 1 210 ? 5.179 -6.948 -16.942 1.00 82.50 210 PHE A N 1
ATOM 1708 C CA . PHE A 1 210 ? 6.056 -8.077 -16.672 1.00 82.50 210 PHE A CA 1
ATOM 1709 C C . PHE A 1 210 ? 7.334 -7.562 -16.024 1.00 82.50 210 PHE A C 1
ATOM 1711 O O . PHE A 1 210 ? 7.953 -6.633 -16.541 1.00 82.50 210 PHE A O 1
ATOM 1718 N N . ASP A 1 211 ? 7.696 -8.181 -14.907 1.00 80.25 211 ASP A N 1
ATOM 1719 C CA . ASP A 1 211 ? 8.957 -7.969 -14.215 1.00 80.25 211 ASP A CA 1
ATOM 1720 C C . ASP A 1 211 ? 9.714 -9.299 -14.208 1.00 80.25 211 ASP A C 1
ATOM 1722 O O . ASP A 1 211 ? 9.183 -10.324 -13.769 1.00 80.25 211 ASP A O 1
ATOM 1726 N N . GLY A 1 212 ? 10.910 -9.310 -14.787 1.00 82.75 212 GLY A N 1
ATOM 1727 C CA . GLY A 1 212 ? 11.692 -10.526 -14.948 1.00 82.75 212 GLY A CA 1
ATOM 1728 C C . GLY A 1 212 ? 12.771 -10.428 -16.018 1.00 82.75 212 GLY A C 1
ATOM 1729 O O . GLY A 1 212 ? 12.884 -9.452 -16.760 1.00 82.75 212 GLY A O 1
ATOM 1730 N N . HIS A 1 213 ? 13.572 -11.486 -16.107 1.00 84.44 213 HIS A N 1
ATOM 1731 C CA . HIS A 1 213 ? 14.607 -11.605 -17.126 1.00 84.44 213 HIS A CA 1
ATOM 1732 C C . HIS A 1 213 ? 13.991 -11.937 -18.485 1.00 84.44 213 HIS A C 1
ATOM 1734 O O . HIS A 1 213 ? 13.207 -12.877 -18.610 1.00 84.44 213 HIS A O 1
ATOM 1740 N N . VAL A 1 214 ? 14.379 -11.174 -19.506 1.00 84.94 214 VAL A N 1
ATOM 1741 C CA . VAL A 1 214 ? 13.934 -11.366 -20.887 1.00 84.94 214 VAL A CA 1
ATOM 1742 C C . VAL A 1 214 ? 15.154 -11.574 -21.774 1.00 84.94 214 VAL A C 1
ATOM 1744 O O . VAL A 1 214 ? 16.024 -10.709 -21.854 1.00 84.94 214 VAL A O 1
ATOM 1747 N N . GLU A 1 215 ? 15.197 -12.707 -22.468 1.00 87.62 215 GLU A N 1
ATOM 1748 C CA . GLU A 1 215 ? 16.074 -12.900 -23.622 1.00 87.62 215 GLU A CA 1
ATOM 1749 C C . GLU A 1 215 ? 15.335 -12.409 -24.870 1.00 87.62 215 GLU A C 1
ATOM 1751 O O . GLU A 1 215 ? 14.203 -12.818 -25.133 1.00 87.62 215 GLU A O 1
ATOM 1756 N N . THR A 1 216 ? 15.936 -11.487 -25.620 1.00 84.12 216 THR A N 1
ATOM 1757 C CA . THR A 1 216 ? 15.279 -10.847 -26.764 1.00 84.12 216 THR A CA 1
ATOM 1758 C C . THR A 1 216 ? 16.269 -10.515 -27.874 1.00 84.12 216 THR A C 1
ATOM 1760 O O . THR A 1 216 ? 17.442 -10.249 -27.623 1.00 84.12 216 THR A O 1
ATOM 1763 N N . ASP A 1 217 ? 15.773 -10.531 -29.110 1.00 83.31 217 ASP A N 1
ATOM 1764 C CA . ASP A 1 217 ? 16.447 -10.060 -30.319 1.00 83.31 217 ASP A CA 1
ATOM 1765 C C . ASP A 1 217 ? 16.246 -8.551 -30.565 1.00 83.31 217 ASP A C 1
ATOM 1767 O O . ASP A 1 217 ? 16.812 -7.993 -31.509 1.00 83.31 217 ASP A O 1
ATOM 1771 N N . LEU A 1 218 ? 15.464 -7.870 -29.717 1.00 81.56 218 LEU A N 1
ATOM 1772 C CA . LEU A 1 218 ? 15.332 -6.418 -29.744 1.00 81.56 218 LEU A CA 1
ATOM 1773 C C . LEU A 1 218 ? 16.688 -5.763 -29.448 1.00 81.56 218 LEU A C 1
ATOM 1775 O O . LEU A 1 218 ? 17.409 -6.150 -28.529 1.00 81.56 218 LEU A O 1
ATOM 1779 N N . SER A 1 219 ? 17.037 -4.741 -30.230 1.00 71.56 219 SER A N 1
ATOM 1780 C CA . SER A 1 219 ? 18.307 -4.029 -30.071 1.00 71.56 219 SER A CA 1
ATOM 1781 C C . SER A 1 219 ? 18.389 -3.347 -28.701 1.00 71.56 219 SER A C 1
ATOM 1783 O O . SER A 1 219 ? 17.599 -2.462 -28.382 1.00 71.56 219 SER A O 1
ATOM 1785 N N . THR A 1 220 ? 19.397 -3.714 -27.910 1.00 68.00 220 THR A N 1
ATOM 1786 C CA . THR A 1 220 ? 19.710 -3.093 -26.610 1.00 68.00 220 THR A CA 1
ATOM 1787 C C . THR A 1 220 ? 20.855 -2.081 -26.694 1.00 68.00 220 THR A C 1
ATOM 1789 O O . THR A 1 220 ? 21.302 -1.558 -25.677 1.00 68.00 220 THR A O 1
ATOM 1792 N N . THR A 1 221 ? 21.332 -1.753 -27.902 1.00 60.50 221 THR A N 1
ATOM 1793 C CA . THR A 1 221 ? 22.532 -0.923 -28.128 1.00 60.50 221 THR A CA 1
ATOM 1794 C C . THR A 1 221 ? 22.439 0.480 -27.506 1.00 60.50 221 THR A C 1
ATOM 1796 O O . THR A 1 221 ? 23.465 1.098 -27.245 1.00 60.50 221 THR A O 1
ATOM 1799 N N . ASN A 1 222 ? 21.228 0.959 -27.200 1.00 54.91 222 ASN A N 1
ATOM 1800 C CA . ASN A 1 222 ? 20.973 2.267 -26.583 1.00 54.91 222 ASN A CA 1
ATOM 1801 C C . ASN A 1 222 ? 20.539 2.195 -25.098 1.00 54.91 222 ASN A C 1
ATOM 1803 O O . ASN A 1 222 ? 19.990 3.170 -24.587 1.00 54.91 222 ASN A O 1
ATOM 1807 N N . VAL A 1 223 ? 20.726 1.057 -24.416 1.00 55.28 223 VAL A N 1
ATOM 1808 C CA . VAL A 1 223 ? 20.275 0.830 -23.020 1.00 55.28 223 VAL A CA 1
ATOM 1809 C C . VAL A 1 223 ? 21.366 1.166 -21.976 1.00 55.28 223 VAL A C 1
ATOM 1811 O O . VAL A 1 223 ? 21.178 0.919 -20.792 1.00 55.28 223 VAL A O 1
ATOM 1814 N N . SER A 1 224 ? 22.494 1.761 -22.390 1.00 45.09 224 SER A N 1
ATOM 1815 C CA . SER A 1 224 ? 23.632 2.103 -21.509 1.00 45.09 224 SER A CA 1
ATOM 1816 C C . SER A 1 224 ? 23.296 3.079 -20.384 1.00 45.09 224 SER A C 1
ATOM 1818 O O . SER A 1 224 ? 22.710 4.140 -20.717 1.00 45.09 224 SER A O 1
#

Secondary structure (DSSP, 8-state):
---EEESSSS--SS-S--EE-HHHHHHHHHH-HHHHHHHHHH-B--S-EEEEETTEEEEEEPPPPPSS-S--S-EE--HHHHHHHHHHHHHHTTS--EEET-EEEEEEEEEEEEEEEE--SSS--EEEEEEEEEEEEEEEEESSS-SPPTT---STT----PPP-TT--EEEEEEEES-------TT-HHHHHTT--------S-------S-----S--TT--

Organism: NCBI:txid64524

pLDDT: mean 85.46, std 13.13, range [45.09, 97.69]

Nearest PDB structures (foldseek):
  7da9-assembly1_B  TM=7.167E-01  e=6.882E-03  Pseudomonas putida S16
  8hqz-assembly1_H  TM=3.338E-01  e=1.054E+00  Escherichia phage DT57C
  1yc9-assembly1_A-3  TM=4.021E-01  e=2.787E+00  Vibrio cholerae

Solvent-accessible surface area (backbone atoms only — not comparable to full-atom values): 14411 Å² total; per-residue (Å²): 134,77,85,48,70,33,41,54,80,58,82,64,88,73,66,90,50,40,74,46,47,40,70,60,53,51,48,33,52,72,77,35,60,66,64,31,51,49,53,63,68,72,34,46,67,71,70,57,49,78,41,65,62,84,90,43,83,74,48,76,48,60,78,66,69,44,85,92,44,95,46,24,58,55,35,35,44,48,36,51,60,53,52,49,55,53,49,53,54,51,39,70,70,68,69,52,65,78,40,54,34,35,33,74,78,47,67,46,81,45,77,43,82,40,87,43,85,52,90,52,102,66,97,53,81,57,81,48,81,47,75,48,73,36,31,42,34,36,33,34,25,40,74,67,85,63,67,75,43,70,82,56,72,87,60,87,83,70,85,73,90,50,61,82,52,88,89,62,56,64,50,75,47,79,46,78,35,82,72,84,86,86,82,65,61,97,77,26,57,64,44,60,68,70,68,57,85,80,92,80,76,81,72,99,71,88,83,87,85,84,86,78,93,78,91,74,90,66,86,61,90,84,71,116

InterPro domains:
  IPR002938 FAD-binding domain [PF01494] (3-126)
  IPR002938 FAD-binding domain [PF01494] (163-219)
  IPR036188 FAD/NAD(P)-binding domain superfamily [G3DSA:3.50.50.60] (3-135)
  IPR036188 FAD/NAD(P)-binding domain superfami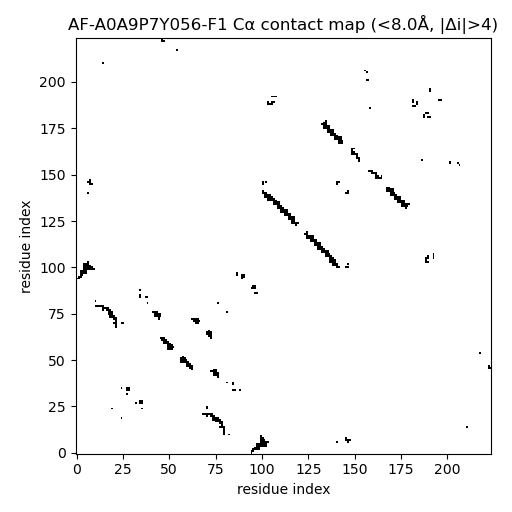ly [G3DSA:3.50.50.60] (157-196)
  IPR036188 FAD/NAD(P)-binding domain supe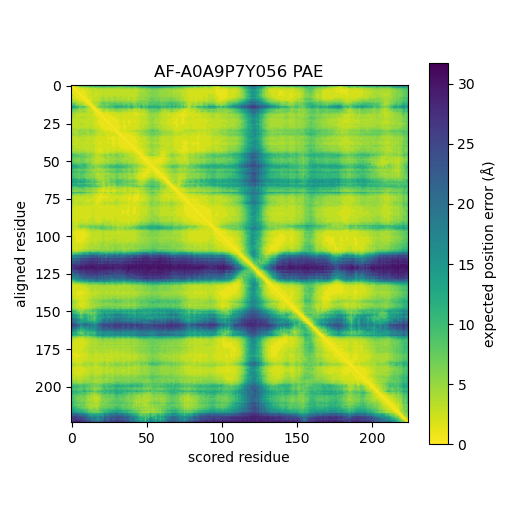rfamily [SSF51905] (3-198)
  IPR050641 Rifampicin monooxygenase-like [PTHR43004] (3-203)

Sequence (224 aa):
MARIIERDLTPSPDSRAVSLHARTLEIFKLTDPQLYERFKTESWISPSMQFYYGSKLTAEIRPRKAKDSEFGIPWMLEQNSTVKILTEEYEKLGLGRVERGWELVDTRVVEQEQEQEQEHAADVTIKEEAKTTWVETTIRRAIVGTNKRKGESIVLGTVDMADEDEDKQYEIKVVRSEYLIASDGGRSTVRHRLNIPFPGRTRDYNLILFDGHVETDLSTTNVS